Protein AF-A0A821RTC7-F1 (afdb_monomer)

pLDDT: mean 88.2, std 13.99, range [31.39, 98.12]

Radius of gyration: 20.95 Å; Cα contacts (8 Å, |Δi|>4): 395; chains: 1; bounding box: 51×48×54 Å

Structure (mmCIF, N/CA/C/O backbone):
data_AF-A0A821RTC7-F1
#
_entry.id   AF-A0A821RTC7-F1
#
loop_
_atom_site.group_PDB
_atom_site.id
_atom_site.type_symbol
_atom_site.label_atom_id
_atom_site.label_alt_id
_atom_site.label_comp_id
_atom_site.label_asym_id
_atom_site.label_entity_id
_atom_site.label_seq_id
_atom_site.pdbx_PDB_ins_code
_atom_site.Cartn_x
_atom_site.Cartn_y
_atom_site.Cartn_z
_atom_site.occupancy
_atom_site.B_iso_or_equiv
_atom_site.auth_seq_id
_atom_site.auth_comp_id
_atom_site.auth_asym_id
_atom_site.auth_atom_id
_atom_site.pdbx_PDB_model_num
ATOM 1 N N . ASN A 1 1 ? -21.586 -22.823 20.673 1.00 41.56 1 ASN A N 1
ATOM 2 C CA . ASN A 1 1 ? -20.903 -21.672 20.048 1.00 41.56 1 ASN A CA 1
ATOM 3 C C . ASN A 1 1 ? -21.090 -21.728 18.550 1.00 41.56 1 ASN A C 1
ATOM 5 O O . ASN A 1 1 ? -20.306 -22.368 17.866 1.00 41.56 1 ASN A O 1
ATOM 9 N N . ILE A 1 2 ? -22.173 -21.129 18.055 1.00 45.03 2 ILE A N 1
ATOM 10 C CA . ILE A 1 2 ? -22.366 -20.911 16.619 1.00 45.03 2 ILE A CA 1
ATOM 11 C C . ILE A 1 2 ? -21.291 -19.895 16.228 1.00 45.03 2 ILE A C 1
ATOM 13 O O . ILE A 1 2 ? -21.270 -18.794 16.774 1.00 45.03 2 ILE A O 1
ATOM 17 N N . GLY A 1 3 ? -20.323 -20.322 15.418 1.00 54.31 3 GLY A N 1
ATOM 18 C CA . GLY A 1 3 ? -19.183 -19.505 15.019 1.00 54.31 3 GLY A CA 1
ATOM 19 C C . GLY A 1 3 ? -19.663 -18.329 14.183 1.00 54.31 3 GLY A C 1
ATOM 20 O O . GLY A 1 3 ? -19.881 -18.485 12.987 1.00 54.31 3 GLY A O 1
ATOM 21 N N . LEU A 1 4 ? -19.864 -17.178 14.827 1.00 60.66 4 LEU A N 1
ATOM 22 C CA . LEU A 1 4 ? -20.129 -15.915 14.145 1.00 60.66 4 LEU A CA 1
ATOM 23 C C . LEU A 1 4 ? -19.033 -15.698 13.108 1.00 60.66 4 LEU A C 1
ATOM 25 O O . LEU A 1 4 ? -17.845 -15.799 13.434 1.00 60.66 4 LEU A O 1
ATOM 29 N N . ASN A 1 5 ? -19.442 -15.400 11.879 1.00 74.00 5 ASN A N 1
ATOM 30 C CA . ASN A 1 5 ? -18.519 -15.058 10.809 1.00 74.00 5 ASN A CA 1
ATOM 31 C C . ASN A 1 5 ? -17.604 -13.918 11.312 1.00 74.00 5 ASN A C 1
ATOM 33 O O . ASN A 1 5 ? -18.135 -12.965 11.888 1.00 74.00 5 ASN A O 1
ATOM 37 N N . PRO A 1 6 ? -16.267 -13.996 11.142 1.00 72.12 6 PRO A N 1
ATOM 38 C CA . PRO A 1 6 ? -15.329 -12.933 11.515 1.00 72.12 6 PRO A CA 1
ATOM 39 C C . PRO A 1 6 ? -15.860 -11.531 11.189 1.00 72.12 6 PRO A C 1
ATOM 41 O O . PRO A 1 6 ? -15.914 -10.645 12.041 1.00 72.12 6 PRO A O 1
ATOM 44 N N . VAL A 1 7 ? -16.400 -11.371 9.984 1.00 80.88 7 VAL A N 1
ATOM 45 C CA . VAL A 1 7 ? -16.966 -10.113 9.499 1.00 80.88 7 VAL A CA 1
ATOM 46 C C . VAL A 1 7 ? -18.077 -9.571 10.396 1.00 80.88 7 VAL A C 1
ATOM 48 O O . VAL A 1 7 ? -18.145 -8.368 10.623 1.00 80.88 7 VAL A O 1
ATOM 51 N N . GLU A 1 8 ? -18.956 -10.422 10.919 1.00 82.44 8 GLU A N 1
ATOM 52 C CA . GLU A 1 8 ? -20.108 -9.987 11.714 1.00 82.44 8 GLU A CA 1
ATOM 53 C C . GLU A 1 8 ? -19.701 -9.409 13.068 1.00 82.44 8 GLU A C 1
ATOM 55 O O . GLU A 1 8 ? -20.516 -8.759 13.718 1.00 82.44 8 GLU A O 1
ATOM 60 N N . GLN A 1 9 ? -18.465 -9.622 13.506 1.00 86.69 9 GLN A N 1
ATOM 61 C CA . GLN A 1 9 ? -17.969 -9.172 14.803 1.00 86.69 9 GLN A CA 1
ATOM 62 C C . GLN A 1 9 ? -17.455 -7.726 14.757 1.00 86.69 9 GLN A C 1
ATOM 64 O O . GLN A 1 9 ? -17.385 -7.070 15.791 1.00 86.69 9 GLN A O 1
ATOM 69 N N . LEU A 1 10 ? -17.176 -7.2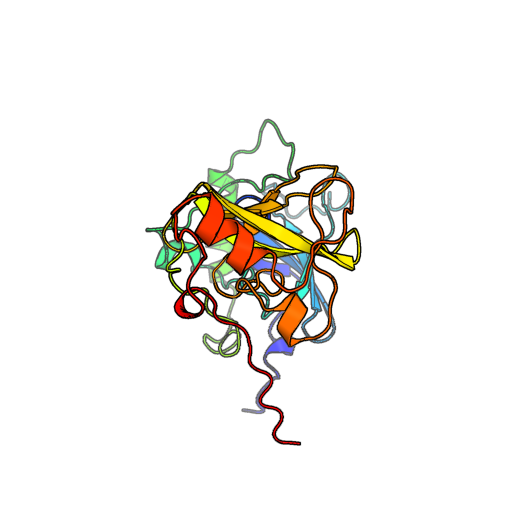00 13.560 1.00 91.38 10 LEU A N 1
ATOM 70 C CA . LEU A 1 10 ? -16.813 -5.803 13.327 1.00 91.38 10 LEU A CA 1
ATOM 71 C C . LEU A 1 10 ? -18.079 -4.935 13.297 1.00 91.38 10 LEU A C 1
ATOM 73 O O . LEU A 1 10 ? -18.795 -4.886 12.291 1.00 91.38 10 LEU A O 1
ATOM 77 N N . LYS A 1 11 ? -18.384 -4.278 14.420 1.00 91.81 11 LYS A N 1
ATOM 78 C CA . LYS A 1 11 ? -19.596 -3.466 14.611 1.00 91.81 11 LYS A CA 1
ATOM 79 C C . LYS A 1 11 ? -19.340 -1.973 14.402 1.00 91.81 11 LYS A C 1
ATOM 81 O O . LYS A 1 11 ? -18.242 -1.479 14.637 1.00 91.81 11 LYS A O 1
ATOM 86 N N . CYS A 1 12 ? -20.394 -1.256 14.009 1.00 92.19 12 CYS A N 1
ATOM 87 C CA . CYS A 1 12 ? -20.392 0.206 13.976 1.00 92.19 12 CYS A CA 1
ATOM 88 C C . CYS A 1 12 ? -19.988 0.781 15.347 1.00 92.19 12 CYS A C 1
ATOM 90 O O . CYS A 1 12 ? -20.344 0.229 16.390 1.00 92.19 12 CYS A O 1
ATOM 92 N N . GLY A 1 13 ? -19.209 1.859 15.331 1.00 91.44 13 GLY A N 1
ATOM 93 C CA . GLY A 1 13 ? -18.687 2.540 16.511 1.00 91.44 13 GLY A CA 1
ATOM 94 C C . GLY A 1 13 ? -17.381 1.962 17.057 1.00 91.44 13 GLY A C 1
ATOM 95 O O . GLY A 1 13 ? -16.691 2.667 17.795 1.00 91.44 13 GLY A O 1
ATOM 96 N N . MET A 1 14 ? -17.004 0.733 16.682 1.00 93.69 14 MET A N 1
ATOM 97 C CA . MET A 1 14 ? -15.731 0.141 17.104 1.00 93.69 14 MET A CA 1
ATOM 98 C C . MET A 1 14 ? -14.546 0.903 16.511 1.00 93.69 14 MET A C 1
ATOM 100 O O . MET A 1 14 ? -14.603 1.383 15.379 1.00 93.69 14 MET A O 1
ATOM 104 N N . LEU A 1 15 ? -13.470 0.988 17.287 1.00 94.94 15 LEU A N 1
ATOM 105 C CA . LEU A 1 15 ? -12.196 1.558 16.877 1.00 94.94 15 LEU A CA 1
ATOM 106 C C . LEU A 1 15 ? -11.273 0.485 16.300 1.00 94.94 15 LEU A C 1
ATOM 108 O O . LEU A 1 15 ? -11.213 -0.632 16.822 1.00 94.94 15 LEU A O 1
ATOM 112 N N . LEU A 1 16 ? -10.529 0.866 15.269 1.00 95.69 16 LEU A N 1
ATOM 113 C CA . LEU A 1 16 ? -9.425 0.121 14.674 1.00 95.69 16 LEU A CA 1
ATOM 114 C C . LEU A 1 16 ? -8.202 1.036 14.545 1.00 95.69 16 LEU A C 1
ATOM 116 O O . LEU A 1 16 ? -8.300 2.260 14.671 1.00 95.69 16 LEU A O 1
ATOM 120 N N . GLU A 1 17 ? -7.058 0.425 14.282 1.00 96.56 17 GLU A N 1
ATOM 121 C CA . GLU A 1 17 ? -5.824 1.092 13.885 1.00 96.56 17 GLU A CA 1
ATOM 122 C C . GLU A 1 17 ? -5.683 0.999 12.363 1.00 96.56 17 GLU A C 1
ATOM 124 O O . GLU A 1 17 ? -5.953 -0.046 11.775 1.00 96.56 17 GLU A O 1
ATOM 129 N N . LEU A 1 18 ? -5.298 2.091 11.706 1.00 97.19 18 LEU A N 1
ATOM 130 C CA . LEU A 1 18 ? -5.114 2.137 10.259 1.00 97.19 18 LEU A CA 1
ATOM 131 C C . LEU A 1 18 ? -3.790 2.812 9.916 1.00 97.19 18 LEU A C 1
ATOM 133 O O . LEU A 1 18 ? -3.538 3.938 10.348 1.00 97.19 18 LEU A O 1
ATOM 137 N N . GLN A 1 19 ? -2.964 2.138 9.123 1.00 96.81 19 GLN A N 1
ATOM 138 C CA . GLN A 1 19 ? -1.746 2.726 8.569 1.00 96.81 19 GLN A CA 1
ATOM 139 C C . GLN A 1 19 ? -2.063 3.799 7.520 1.00 96.81 19 GLN A C 1
ATOM 141 O O . GLN A 1 19 ? -2.976 3.647 6.701 1.00 96.81 19 GLN A O 1
ATOM 146 N N . ASP A 1 20 ? -1.284 4.880 7.527 1.00 94.69 20 ASP A N 1
ATOM 147 C CA . ASP A 1 20 ? -1.364 5.931 6.514 1.00 94.69 20 ASP A CA 1
ATOM 148 C C . ASP A 1 20 ? -0.862 5.423 5.154 1.00 94.69 20 ASP A C 1
ATOM 150 O O . ASP A 1 20 ? 0.115 4.679 5.074 1.00 94.69 20 ASP A O 1
ATOM 154 N N . ILE A 1 21 ? -1.532 5.821 4.070 1.00 89.81 21 ILE A N 1
ATOM 155 C CA . ILE A 1 21 ? -1.187 5.352 2.722 1.00 89.81 21 ILE A CA 1
ATOM 156 C C . ILE A 1 21 ? 0.133 5.941 2.208 1.00 89.81 21 ILE A C 1
ATOM 158 O O . ILE A 1 21 ? 0.870 5.254 1.505 1.00 89.81 21 ILE A O 1
ATOM 162 N N . ASP A 1 22 ? 0.445 7.181 2.587 1.00 91.25 22 ASP A N 1
ATOM 163 C CA . ASP A 1 22 ? 1.644 7.897 2.148 1.00 91.25 22 ASP A CA 1
ATOM 164 C C . ASP A 1 22 ? 2.793 7.750 3.156 1.00 91.25 22 ASP A C 1
ATOM 166 O O . ASP A 1 22 ? 3.941 8.063 2.846 1.00 91.25 22 ASP A O 1
ATOM 170 N N . ARG A 1 23 ? 2.503 7.292 4.381 1.00 95.00 23 ARG A N 1
ATOM 171 C CA . ARG A 1 23 ? 3.485 6.976 5.429 1.00 95.00 23 ARG A CA 1
ATOM 172 C C . ARG A 1 23 ? 3.089 5.699 6.187 1.00 95.00 23 ARG A C 1
ATOM 174 O O . ARG A 1 23 ? 2.653 5.794 7.336 1.00 95.00 23 ARG A O 1
ATOM 181 N N . PRO A 1 24 ? 3.299 4.499 5.618 1.00 96.00 24 PRO A N 1
ATOM 182 C CA . PRO A 1 24 ? 2.843 3.232 6.211 1.00 96.00 24 PRO A CA 1
ATOM 183 C C . PRO A 1 24 ? 3.381 2.908 7.615 1.00 96.00 24 PRO A C 1
ATOM 185 O O . PRO A 1 24 ? 2.799 2.106 8.337 1.00 96.00 24 PRO A O 1
ATOM 188 N N . TRP A 1 25 ? 4.485 3.535 8.032 1.00 96.69 25 TRP A N 1
ATOM 189 C CA . TRP A 1 25 ? 5.025 3.440 9.398 1.00 96.69 25 TRP A CA 1
ATOM 190 C C . TRP A 1 25 ? 4.283 4.319 10.422 1.00 96.69 25 TRP A C 1
ATOM 192 O O . TRP A 1 25 ? 4.554 4.248 11.619 1.00 96.69 25 TRP A O 1
ATOM 202 N N . THR A 1 26 ? 3.349 5.158 9.979 1.00 97.12 26 THR A N 1
ATOM 203 C CA . THR A 1 26 ? 2.455 5.920 10.856 1.00 97.12 26 THR A CA 1
ATOM 204 C C . THR A 1 26 ? 1.077 5.281 10.882 1.00 97.12 26 THR A C 1
ATOM 206 O O . THR A 1 26 ? 0.551 4.871 9.848 1.00 97.12 26 THR A O 1
ATOM 209 N N . VAL A 1 27 ? 0.501 5.187 12.076 1.00 97.81 27 VAL A N 1
ATOM 210 C CA . VAL A 1 27 ? -0.797 4.551 12.319 1.00 97.81 27 VAL A CA 1
ATOM 211 C C . VAL A 1 27 ? -1.715 5.541 13.014 1.00 97.81 27 VAL A C 1
ATOM 213 O O . VAL A 1 27 ? -1.275 6.311 13.867 1.00 97.81 27 VAL A O 1
ATOM 216 N N . TRP A 1 28 ? -3.003 5.515 12.693 1.00 96.56 28 TRP A N 1
ATOM 217 C CA . TRP A 1 28 ? -3.987 6.338 13.380 1.00 96.56 28 TRP A CA 1
ATOM 218 C C . TRP A 1 28 ? -5.276 5.589 13.682 1.00 96.56 28 TRP A C 1
ATOM 220 O O . TRP A 1 28 ? -5.582 4.556 13.088 1.00 96.56 28 TRP A O 1
ATOM 230 N N . PHE A 1 29 ? -6.042 6.126 14.627 1.00 95.75 29 PHE A N 1
ATOM 231 C CA . PHE A 1 29 ? -7.317 5.555 15.026 1.00 95.75 29 PHE A CA 1
ATOM 232 C C . PHE A 1 29 ? -8.404 5.889 14.010 1.00 95.75 29 PHE A C 1
ATOM 234 O O . PHE A 1 29 ? -8.566 7.038 13.584 1.00 95.75 29 PHE A O 1
ATOM 241 N N . VAL A 1 30 ? -9.197 4.878 13.679 1.00 94.81 30 VAL A N 1
ATOM 242 C CA . VAL A 1 30 ? -10.382 5.003 12.834 1.00 94.81 30 VAL A CA 1
ATOM 243 C C . VAL A 1 30 ? -11.584 4.354 13.500 1.00 94.81 30 VAL A C 1
ATOM 245 O O . VAL A 1 30 ? -11.455 3.363 14.216 1.00 94.81 30 VAL A O 1
ATOM 248 N N . ARG A 1 31 ? -12.770 4.903 13.251 1.00 93.88 31 ARG A N 1
ATOM 249 C CA . ARG A 1 31 ? -14.051 4.371 13.709 1.00 93.88 31 ARG A CA 1
ATOM 250 C C . ARG A 1 31 ? -14.765 3.676 12.558 1.00 93.88 31 ARG A C 1
ATOM 252 O O . ARG A 1 31 ? -14.825 4.212 11.454 1.00 93.88 31 ARG A O 1
ATOM 259 N N . ILE A 1 32 ? -15.334 2.503 12.823 1.00 94.00 32 ILE A N 1
ATOM 260 C CA . ILE A 1 32 ? -16.204 1.807 11.872 1.00 94.00 32 ILE A CA 1
ATOM 261 C C . ILE A 1 32 ? -17.538 2.549 11.801 1.00 94.00 32 ILE A C 1
ATOM 263 O O . ILE A 1 32 ? -18.300 2.538 12.765 1.00 94.00 32 ILE A O 1
ATOM 267 N N . ILE A 1 33 ? -17.836 3.155 10.656 1.00 93.06 33 ILE A N 1
ATOM 268 C CA . ILE A 1 33 ? -19.127 3.800 10.381 1.00 93.06 33 ILE A CA 1
ATOM 269 C C . ILE A 1 33 ? -20.135 2.762 9.895 1.00 93.06 33 ILE A C 1
ATOM 271 O O . ILE A 1 33 ? -21.275 2.703 10.354 1.00 93.06 33 ILE A O 1
ATOM 275 N N . ASN A 1 34 ? -19.706 1.883 8.991 1.00 92.75 34 ASN A N 1
ATOM 276 C CA . ASN A 1 34 ? -20.492 0.731 8.579 1.00 92.75 34 ASN A CA 1
ATOM 277 C C . ASN A 1 34 ? -19.596 -0.439 8.153 1.00 92.75 34 ASN A C 1
ATOM 279 O O . ASN A 1 34 ? -18.409 -0.281 7.867 1.00 92.75 34 ASN A O 1
ATOM 283 N N . ASN A 1 35 ? -20.190 -1.629 8.125 1.00 93.88 35 ASN A N 1
ATOM 284 C CA . ASN A 1 35 ? -19.559 -2.852 7.654 1.00 93.88 35 ASN A CA 1
ATOM 285 C C . ASN A 1 35 ? -20.547 -3.599 6.756 1.00 93.88 35 ASN A C 1
ATOM 287 O O . ASN A 1 35 ? -21.638 -3.972 7.193 1.00 93.88 35 ASN A O 1
ATOM 291 N N . ARG A 1 36 ? -20.163 -3.814 5.496 1.00 92.62 36 ARG A N 1
ATOM 292 C CA . ARG A 1 36 ? -20.946 -4.566 4.510 1.00 92.62 36 ARG A CA 1
ATOM 293 C C . ARG A 1 36 ? -20.123 -5.736 3.993 1.00 92.62 36 ARG A C 1
ATOM 295 O O . ARG A 1 36 ? -19.319 -5.583 3.077 1.00 92.62 36 ARG A O 1
ATOM 302 N N . GLY A 1 37 ? -20.316 -6.910 4.593 1.00 90.69 37 GLY A N 1
ATOM 303 C CA . GLY A 1 37 ? -19.623 -8.131 4.167 1.00 90.69 37 GLY A CA 1
ATOM 304 C C . GLY A 1 37 ? -18.095 -8.041 4.281 1.00 90.69 37 GLY A C 1
ATOM 305 O O . GLY A 1 37 ? -17.392 -8.640 3.476 1.00 90.69 37 GLY A O 1
ATOM 306 N N . GLY A 1 38 ? -17.577 -7.255 5.232 1.00 92.44 38 GLY A N 1
ATOM 307 C CA . GLY A 1 38 ? -16.143 -7.077 5.475 1.00 92.44 38 GLY A CA 1
ATOM 308 C C . GLY A 1 38 ? -15.551 -5.871 4.753 1.00 92.44 38 GLY A C 1
ATOM 309 O O . GLY A 1 38 ? -14.404 -5.515 5.005 1.00 92.44 38 GLY A O 1
ATOM 310 N N . ARG A 1 39 ? -16.326 -5.210 3.885 1.00 94.69 39 ARG A N 1
ATOM 311 C CA . ARG A 1 39 ? -15.990 -3.884 3.363 1.00 94.69 39 ARG A CA 1
ATOM 312 C C . ARG A 1 39 ? -16.380 -2.857 4.413 1.00 94.69 39 ARG A C 1
ATOM 314 O O . ARG A 1 39 ? -17.567 -2.667 4.689 1.00 94.69 39 ARG A O 1
ATOM 321 N N . LEU A 1 40 ? -15.370 -2.262 5.023 1.00 95.44 40 LEU A N 1
ATOM 322 C CA . LEU A 1 40 ? -15.497 -1.283 6.082 1.00 95.44 40 LEU A CA 1
ATOM 323 C C . LEU A 1 40 ? -15.544 0.114 5.474 1.00 95.44 40 LEU A C 1
ATOM 325 O O . LEU A 1 40 ? -14.722 0.456 4.624 1.00 95.44 40 LEU A O 1
ATOM 329 N N . HIS A 1 41 ? -16.490 0.914 5.949 1.00 94.94 41 HIS A N 1
ATOM 330 C CA . HIS A 1 41 ? -16.439 2.365 5.840 1.00 94.94 41 HIS A CA 1
ATOM 331 C C . HIS A 1 41 ? -15.886 2.897 7.155 1.00 94.94 41 HIS A C 1
ATOM 333 O O . HIS A 1 41 ? -16.471 2.666 8.218 1.00 94.94 41 HIS A O 1
ATOM 339 N N . LEU A 1 42 ? -14.731 3.548 7.080 1.00 94.44 42 LEU A N 1
ATOM 340 C CA . LEU A 1 42 ? -13.975 4.027 8.224 1.00 94.44 42 LEU A CA 1
ATOM 341 C C . LEU A 1 42 ? -13.867 5.551 8.188 1.00 94.44 42 LEU A C 1
ATOM 343 O O . LEU A 1 42 ? -13.788 6.161 7.121 1.00 94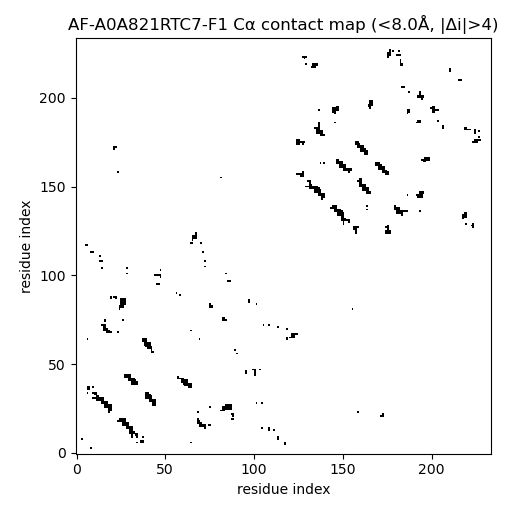.44 42 LEU A O 1
ATOM 347 N N . GLN A 1 43 ? -13.811 6.144 9.374 1.00 92.25 43 GLN A N 1
ATOM 348 C CA . GLN A 1 43 ? -13.589 7.572 9.569 1.00 92.25 43 GLN A CA 1
ATOM 349 C C . GLN A 1 43 ? -12.458 7.785 10.570 1.00 92.25 43 GLN A C 1
ATOM 351 O O . GLN A 1 43 ? -12.430 7.140 11.617 1.00 92.25 43 GLN A O 1
ATOM 356 N N . TYR A 1 44 ? -11.527 8.689 10.265 1.00 92.44 44 TYR A N 1
ATOM 357 C CA . TYR A 1 44 ? -10.460 9.046 11.198 1.00 92.44 44 TYR A CA 1
ATOM 358 C C . TYR A 1 44 ? -11.008 9.715 12.458 1.00 92.44 44 TYR A C 1
ATOM 360 O O . TYR A 1 44 ? -11.868 10.592 12.393 1.00 92.44 44 TYR A O 1
ATOM 368 N N . VAL A 1 45 ? -10.453 9.343 13.611 1.00 91.19 45 VAL A N 1
ATOM 369 C CA . VAL A 1 45 ? -10.765 9.998 14.884 1.00 91.19 45 VAL A CA 1
ATOM 370 C C . VAL A 1 45 ? -9.872 11.229 15.039 1.00 91.19 45 VAL A C 1
ATOM 372 O O . VAL A 1 45 ? -8.672 11.098 15.259 1.00 91.19 45 VAL A O 1
ATOM 375 N N . ILE A 1 46 ? -10.436 12.429 14.897 1.00 88.25 46 ILE A N 1
ATOM 376 C CA . ILE A 1 46 ? -9.679 13.702 14.887 1.00 88.25 46 ILE A CA 1
ATOM 377 C C . ILE A 1 46 ? -10.002 14.641 16.053 1.00 88.25 46 ILE A C 1
ATOM 379 O O . ILE A 1 46 ? -9.370 15.687 16.198 1.00 88.25 46 ILE A O 1
ATOM 383 N N . ASN A 1 47 ? -10.972 14.281 16.887 1.00 85.06 47 ASN A N 1
ATOM 384 C CA . ASN A 1 47 ? -11.386 15.034 18.062 1.00 85.06 47 ASN A CA 1
ATOM 385 C C . ASN A 1 47 ? -11.778 14.061 19.188 1.00 85.06 47 ASN A C 1
ATOM 387 O O . ASN A 1 47 ? -11.738 12.840 19.024 1.00 85.06 47 ASN A O 1
ATOM 391 N N . THR A 1 48 ? -12.105 14.613 20.354 1.00 81.31 48 THR A N 1
ATOM 392 C CA . THR A 1 48 ? -12.544 13.839 21.526 1.00 81.31 48 THR A CA 1
ATOM 393 C C . THR A 1 48 ? -14.049 13.861 21.749 1.00 81.31 48 THR A C 1
ATOM 395 O O . THR A 1 48 ? -14.526 13.257 22.705 1.00 81.31 48 THR A O 1
ATOM 398 N N . THR A 1 49 ? -14.789 14.612 20.941 1.00 72.81 49 THR A N 1
ATOM 399 C CA . THR A 1 49 ? -16.238 14.740 21.058 1.00 72.81 49 THR A CA 1
ATOM 400 C C . THR A 1 49 ? -16.898 13.598 20.300 1.00 72.81 49 THR A C 1
ATOM 402 O O . THR A 1 49 ? -16.597 13.380 19.133 1.00 72.81 49 THR A O 1
ATOM 405 N N . ASP A 1 50 ? -17.836 12.902 20.941 1.00 59.84 50 ASP A N 1
ATOM 406 C CA . ASP A 1 50 ? -18.696 11.914 20.269 1.00 59.84 50 ASP A CA 1
ATOM 407 C C . ASP A 1 50 ? -19.703 12.573 19.301 1.00 59.84 50 ASP A C 1
ATOM 409 O O . ASP A 1 50 ? -20.493 11.882 18.662 1.00 59.84 50 ASP A O 1
ATOM 413 N N . GLU A 1 51 ? -19.702 13.908 19.207 1.00 54.84 51 GLU A N 1
ATOM 414 C CA . GLU A 1 51 ? -20.575 14.656 18.312 1.00 54.84 51 GLU A CA 1
ATOM 415 C C . GLU A 1 51 ? -20.199 14.398 16.852 1.00 54.84 51 GLU A C 1
ATOM 417 O O . GLU A 1 51 ? -19.058 14.593 16.421 1.00 54.84 51 GLU A O 1
ATOM 422 N N . GLU A 1 52 ? -21.210 13.955 16.105 1.00 51.34 52 GLU A N 1
ATOM 423 C CA . GLU A 1 52 ? -21.226 13.761 14.662 1.00 51.34 52 GLU A CA 1
ATOM 424 C C . GLU A 1 52 ? -21.073 15.096 13.907 1.00 51.34 52 GLU A C 1
ATOM 426 O O . GLU A 1 52 ? -21.838 15.394 12.990 1.00 51.34 52 GLU A O 1
ATOM 431 N N . ASP A 1 53 ? -20.012 15.866 14.158 1.00 49.25 53 ASP A N 1
ATOM 432 C CA . ASP A 1 53 ? -19.476 16.834 13.183 1.00 49.25 53 ASP A CA 1
ATOM 433 C C . ASP A 1 53 ? -18.816 16.079 12.000 1.00 49.25 53 ASP A C 1
ATOM 435 O O . ASP A 1 53 ? -17.771 16.437 11.451 1.00 49.25 53 ASP A O 1
ATOM 439 N N . ALA A 1 54 ? -19.463 14.981 11.603 1.00 48.91 54 ALA A N 1
ATOM 440 C CA . ALA A 1 54 ? -19.003 13.847 10.823 1.00 48.91 54 ALA A CA 1
ATOM 441 C C . ALA A 1 54 ? -18.829 14.157 9.332 1.00 48.91 54 ALA A C 1
ATOM 443 O O . ALA A 1 54 ? -18.530 13.252 8.558 1.00 48.91 54 ALA A O 1
ATOM 444 N N . ASN A 1 55 ? -18.998 15.413 8.918 1.00 48.44 55 ASN A N 1
ATOM 445 C CA . ASN A 1 55 ? -19.058 15.788 7.507 1.00 48.44 55 ASN A CA 1
ATOM 446 C C . ASN A 1 55 ? -18.032 16.825 7.059 1.00 48.44 55 ASN A C 1
ATOM 448 O O . ASN A 1 55 ? -17.892 17.022 5.855 1.00 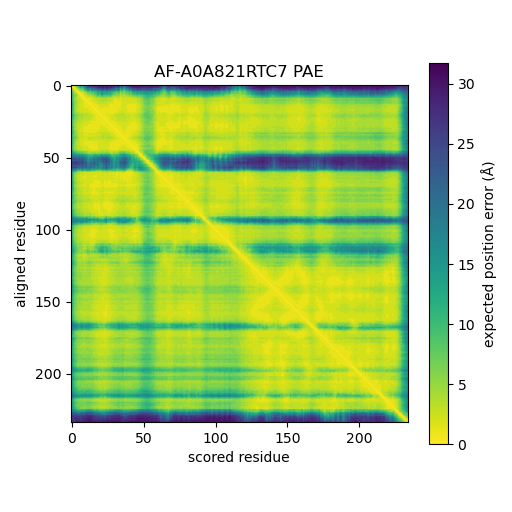48.44 55 ASN A O 1
ATOM 452 N N . LEU A 1 56 ? -17.318 17.511 7.956 1.00 51.81 56 LEU A N 1
ATOM 453 C CA . LEU A 1 56 ? -16.557 18.673 7.489 1.00 51.81 56 LEU A CA 1
ATOM 454 C C . LEU A 1 56 ? -15.161 18.337 6.933 1.00 51.81 56 LEU A C 1
ATOM 456 O O . LEU A 1 56 ? -14.651 19.111 6.128 1.00 51.81 56 LEU A O 1
ATOM 460 N N . PHE A 1 57 ? -14.554 17.195 7.298 1.00 53.12 57 PHE A N 1
ATOM 461 C CA . PHE A 1 57 ? -13.135 16.929 6.972 1.00 53.12 57 PHE A CA 1
ATOM 462 C C . PHE A 1 57 ? -12.757 15.464 6.678 1.00 53.12 57 PHE A C 1
ATOM 464 O O . PHE A 1 57 ? -11.573 15.149 6.562 1.00 53.12 57 PHE A O 1
ATOM 471 N N . SER A 1 58 ? -13.723 14.548 6.588 1.00 55.81 58 SER A N 1
ATOM 472 C CA . SER A 1 58 ? -13.451 13.110 6.484 1.00 55.81 58 SER A CA 1
ATOM 473 C C . SER A 1 58 ? -13.365 12.658 5.029 1.00 55.81 58 SER A C 1
ATOM 475 O O . SER A 1 58 ? -14.385 12.527 4.361 1.00 55.81 58 SER A O 1
ATOM 477 N N . SER A 1 59 ? -12.161 12.358 4.540 1.00 65.19 59 SER A N 1
ATOM 478 C CA . SER A 1 59 ? -12.018 11.483 3.374 1.00 65.19 59 SER A CA 1
ATOM 479 C C . SER A 1 59 ? -12.632 10.128 3.725 1.00 65.19 59 SER A C 1
ATOM 481 O O . SER A 1 59 ? -12.123 9.448 4.612 1.00 65.19 59 SER A O 1
ATOM 483 N N . ASP A 1 60 ? -13.730 9.747 3.077 1.00 79.69 60 ASP A N 1
ATOM 484 C CA . ASP A 1 60 ? -14.368 8.453 3.316 1.00 79.69 60 ASP A CA 1
ATOM 485 C C . ASP A 1 60 ? -13.413 7.302 2.976 1.00 79.69 60 ASP A C 1
ATOM 487 O O . ASP A 1 60 ? -13.080 7.066 1.811 1.00 79.69 60 ASP A O 1
ATOM 491 N N . ILE A 1 61 ? -12.994 6.546 3.990 1.00 92.69 61 ILE A N 1
ATOM 492 C CA . ILE A 1 61 ? -12.097 5.406 3.806 1.00 92.69 61 ILE A CA 1
ATOM 493 C C . ILE A 1 61 ? -12.952 4.167 3.575 1.00 92.69 61 ILE A C 1
ATOM 495 O O . ILE A 1 61 ? -13.708 3.749 4.451 1.00 92.69 61 ILE A O 1
ATOM 499 N N . HIS A 1 62 ? -12.804 3.553 2.407 1.00 94.69 62 HIS A N 1
ATOM 500 C CA . HIS A 1 62 ? -13.452 2.292 2.071 1.00 94.69 62 HIS A CA 1
ATOM 501 C C . HIS A 1 62 ? -12.390 1.218 1.872 1.00 94.69 62 HIS A C 1
ATOM 503 O O . HIS A 1 62 ? -11.578 1.309 0.952 1.00 94.69 62 HIS A O 1
ATOM 509 N N . ILE A 1 63 ? -12.379 0.209 2.741 1.00 95.38 63 ILE A N 1
ATOM 510 C CA . ILE A 1 63 ? -11.298 -0.778 2.798 1.00 95.38 63 ILE A CA 1
ATOM 511 C C . ILE A 1 63 ? -11.828 -2.144 3.225 1.00 95.38 63 ILE A C 1
ATOM 513 O O . ILE A 1 63 ? -12.809 -2.241 3.962 1.00 95.38 63 ILE A O 1
ATOM 517 N N . PHE A 1 64 ? -11.218 -3.222 2.742 1.00 95.44 64 PHE A N 1
ATOM 518 C CA . PHE A 1 64 ? -11.561 -4.559 3.214 1.00 95.44 64 PHE A CA 1
ATOM 519 C C . PHE A 1 64 ? -10.875 -4.828 4.556 1.00 95.44 64 PHE A C 1
ATOM 521 O O . PHE A 1 64 ? -9.740 -4.416 4.757 1.00 95.44 64 PHE A O 1
ATOM 528 N N . TYR A 1 65 ? -11.540 -5.525 5.477 1.00 93.75 65 TYR A N 1
ATOM 529 C CA . TYR A 1 65 ? -10.999 -5.743 6.823 1.00 93.75 65 TYR A CA 1
ATOM 530 C C . TYR A 1 65 ? -9.686 -6.548 6.857 1.00 93.75 65 TYR A C 1
ATO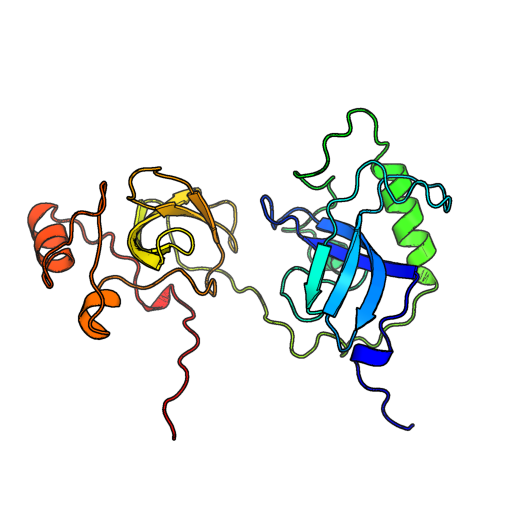M 532 O O . TYR A 1 65 ? -8.978 -6.469 7.848 1.00 93.75 65 TYR A O 1
ATOM 540 N N . LEU A 1 66 ? -9.354 -7.304 5.803 1.00 93.62 66 LEU A N 1
ATOM 541 C CA . LEU A 1 66 ? -8.071 -8.016 5.673 1.00 93.62 66 LEU A CA 1
ATOM 542 C C . LEU A 1 66 ? -7.018 -7.247 4.858 1.00 93.62 66 LEU A C 1
ATOM 544 O O . LEU A 1 66 ? -5.989 -7.816 4.509 1.00 93.62 66 LEU A O 1
ATOM 548 N N . ASP A 1 67 ? -7.259 -5.982 4.512 1.00 94.50 67 ASP A N 1
ATOM 549 C CA . ASP A 1 67 ? -6.212 -5.129 3.941 1.00 94.50 67 ASP A CA 1
ATOM 550 C C . ASP A 1 67 ? -5.085 -4.970 4.970 1.00 94.50 67 ASP A C 1
ATOM 552 O O . ASP A 1 67 ? -5.359 -4.726 6.145 1.00 94.50 67 ASP A O 1
ATOM 556 N N . TRP A 1 68 ? -3.829 -5.117 4.545 1.00 93.81 68 TRP A N 1
ATOM 557 C CA . TRP A 1 68 ? -2.633 -5.111 5.402 1.00 93.81 68 TRP A CA 1
ATOM 558 C C . TRP A 1 68 ? -2.480 -3.853 6.271 1.00 93.81 68 TRP A C 1
ATOM 560 O O . TRP A 1 68 ? -1.732 -3.864 7.247 1.00 93.81 68 TRP A O 1
ATOM 570 N N . ARG A 1 69 ? -3.197 -2.771 5.949 1.00 95.50 69 ARG A N 1
ATOM 571 C CA . ARG A 1 69 ? -3.184 -1.519 6.715 1.00 95.50 69 ARG A CA 1
ATOM 572 C C . ARG A 1 69 ? -4.116 -1.514 7.918 1.00 95.50 69 ARG A C 1
ATOM 574 O O . ARG A 1 69 ? -3.980 -0.621 8.752 1.00 95.50 69 ARG A O 1
ATOM 581 N N . VAL A 1 70 ? -5.089 -2.426 7.983 1.00 95.75 70 VAL A N 1
ATOM 582 C CA . VAL A 1 70 ? -6.143 -2.443 9.010 1.00 95.75 70 VAL A CA 1
ATOM 583 C C . VAL A 1 70 ? -5.729 -3.332 10.172 1.00 95.75 70 VAL A C 1
ATOM 585 O O . VAL A 1 70 ? -5.536 -4.527 10.003 1.00 95.75 70 VAL A O 1
ATOM 588 N N . HIS A 1 71 ? -5.683 -2.778 11.375 1.00 94.44 71 HIS A N 1
ATOM 589 C CA . HIS A 1 71 ? -5.196 -3.480 12.554 1.00 94.44 71 HIS A CA 1
ATOM 590 C C . HIS A 1 71 ? -6.170 -3.391 13.723 1.00 94.44 71 HIS A C 1
ATOM 592 O O . HIS A 1 71 ? -6.975 -2.462 13.851 1.00 94.44 71 HIS A O 1
ATOM 598 N N . PHE A 1 72 ? -6.087 -4.374 14.616 1.00 92.50 72 PHE A N 1
ATOM 599 C CA . PHE A 1 72 ? -6.751 -4.298 15.913 1.00 92.50 72 PHE A CA 1
ATOM 600 C C . PHE A 1 72 ? -6.027 -3.299 16.825 1.00 92.50 72 PHE A C 1
ATOM 602 O O . PHE A 1 72 ? -4.829 -3.059 16.685 1.00 92.50 72 PHE A O 1
ATOM 609 N N . ILE A 1 73 ? -6.751 -2.751 17.803 1.00 93.44 73 ILE A N 1
ATOM 610 C CA . ILE A 1 73 ? -6.153 -1.817 18.760 1.00 93.44 73 ILE A CA 1
ATOM 611 C C . ILE A 1 73 ? -5.087 -2.515 19.616 1.00 93.44 73 ILE A C 1
ATOM 613 O O . ILE A 1 73 ? -5.355 -3.547 20.231 1.00 93.44 73 ILE A O 1
ATOM 617 N N . GLY A 1 74 ? -3.900 -1.921 19.697 1.00 91.88 74 GLY A N 1
ATOM 618 C CA . GLY A 1 74 ? -2.716 -2.451 20.372 1.00 91.88 74 GLY A CA 1
ATOM 619 C C . GLY A 1 74 ? -1.674 -3.034 19.416 1.00 91.88 74 GLY A C 1
ATOM 620 O O . GLY A 1 74 ? -0.559 -3.326 19.851 1.00 91.88 74 GLY A O 1
ATOM 621 N N . TRP A 1 75 ? -1.987 -3.169 18.124 1.00 94.12 75 TRP A N 1
ATOM 622 C CA . TRP A 1 75 ? -1.035 -3.650 17.124 1.00 94.12 75 TRP A CA 1
ATOM 623 C C . TRP A 1 75 ? 0.191 -2.736 17.015 1.00 94.12 75 TRP A C 1
ATOM 625 O O . TRP A 1 75 ? 1.322 -3.220 17.043 1.00 94.12 75 TRP A O 1
ATOM 635 N N . THR A 1 76 ? -0.013 -1.418 16.990 1.00 95.75 76 THR A N 1
ATOM 636 C CA . THR A 1 76 ? 1.071 -0.425 16.921 1.00 95.75 76 THR A CA 1
ATOM 637 C C . THR A 1 76 ? 1.994 -0.535 18.129 1.00 95.75 76 THR A C 1
ATOM 639 O O . THR A 1 76 ? 3.212 -0.518 17.988 1.00 95.75 76 THR A O 1
ATOM 642 N N . SER A 1 77 ? 1.437 -0.721 19.329 1.00 93.94 77 SER A N 1
ATOM 643 C CA . SER A 1 77 ? 2.228 -0.896 20.553 1.00 93.94 77 SER A CA 1
ATOM 644 C C . SER A 1 77 ? 3.092 -2.161 20.513 1.00 93.94 77 SER A C 1
ATOM 646 O O . SER A 1 77 ? 4.254 -2.118 20.922 1.00 93.94 77 SER A O 1
ATOM 648 N N . ASN A 1 78 ? 2.558 -3.259 19.967 1.00 94.19 78 ASN A N 1
ATOM 649 C CA . ASN A 1 78 ? 3.290 -4.517 19.798 1.00 94.19 78 ASN A CA 1
ATOM 650 C C . ASN A 1 78 ? 4.398 -4.434 18.733 1.00 94.19 78 ASN A C 1
ATOM 652 O O . ASN A 1 78 ? 5.342 -5.214 18.791 1.00 94.19 78 ASN A O 1
ATOM 656 N N . ASN A 1 79 ? 4.309 -3.482 17.798 1.00 94.75 79 ASN A N 1
ATOM 657 C CA . ASN A 1 79 ? 5.260 -3.291 16.698 1.00 94.75 79 ASN A CA 1
ATOM 658 C C . ASN A 1 79 ? 5.956 -1.913 16.756 1.00 94.75 79 ASN A C 1
ATOM 660 O O . ASN A 1 79 ? 6.302 -1.313 15.736 1.00 94.75 79 ASN A O 1
ATOM 664 N N . SER A 1 80 ? 6.175 -1.407 17.969 1.00 95.88 80 SER A N 1
ATOM 665 C CA . SER A 1 80 ? 6.658 -0.043 18.237 1.00 95.88 80 SER A CA 1
ATOM 666 C C . SER A 1 80 ? 8.092 0.260 17.777 1.00 95.88 80 SER A C 1
ATOM 668 O O . SER A 1 80 ? 8.508 1.416 17.802 1.00 95.88 80 SER A O 1
ATOM 670 N N . SER A 1 81 ? 8.853 -0.745 17.330 1.00 95.31 81 SER A N 1
ATOM 671 C CA . SER A 1 81 ? 10.167 -0.545 16.700 1.00 95.31 81 SER A CA 1
ATOM 672 C C . SER A 1 81 ? 10.077 0.116 15.323 1.00 95.31 81 SER A C 1
ATOM 674 O O . SER A 1 81 ? 11.050 0.714 14.871 1.00 95.31 81 SER A O 1
ATOM 676 N N . VAL A 1 82 ? 8.929 -0.007 14.655 1.00 95.75 82 VAL A N 1
ATOM 677 C CA . VAL A 1 82 ? 8.717 0.439 13.269 1.00 95.75 82 VAL A CA 1
ATOM 678 C C . VAL A 1 82 ? 7.544 1.405 13.185 1.00 95.75 82 VAL A C 1
ATOM 680 O O . VAL A 1 82 ? 7.607 2.373 12.429 1.00 95.75 82 VAL A O 1
ATOM 683 N N . TYR A 1 83 ? 6.487 1.153 13.960 1.00 97.62 83 TYR A N 1
ATOM 684 C CA . TYR A 1 83 ? 5.218 1.857 13.838 1.00 97.62 83 TYR A CA 1
ATOM 685 C C . TYR A 1 83 ? 4.952 2.767 15.034 1.00 97.62 83 TYR A C 1
ATOM 687 O O . TYR A 1 83 ? 5.232 2.416 16.181 1.00 97.62 83 TYR A O 1
ATOM 695 N N . PHE A 1 84 ? 4.368 3.935 14.777 1.00 97.50 84 PHE A N 1
ATOM 696 C CA . PHE A 1 84 ? 3.971 4.875 15.823 1.00 97.50 84 PHE A CA 1
ATOM 697 C C . PHE A 1 84 ? 2.712 5.653 15.448 1.00 97.50 84 PHE A C 1
ATOM 699 O O . PHE A 1 84 ? 2.360 5.777 14.273 1.00 97.50 84 PHE A O 1
ATOM 706 N N . TYR A 1 85 ? 2.037 6.201 16.461 1.00 97.44 85 TYR A N 1
ATOM 707 C CA . TYR A 1 85 ? 0.842 7.006 16.240 1.00 97.44 85 TYR A CA 1
ATOM 708 C C . TYR A 1 85 ? 1.185 8.396 15.708 1.00 97.44 85 TYR A C 1
ATOM 710 O O . TYR A 1 85 ? 1.917 9.154 16.356 1.00 97.44 85 TYR A O 1
ATOM 718 N N . ASP A 1 86 ? 0.607 8.758 14.566 1.00 95.31 86 ASP A N 1
ATOM 719 C CA . ASP A 1 86 ? 0.691 10.115 14.036 1.00 95.31 86 ASP A CA 1
ATOM 720 C C . ASP A 1 86 ? -0.526 10.476 13.188 1.00 95.31 86 ASP A C 1
ATOM 722 O O . ASP A 1 86 ? -1.225 9.603 12.675 1.00 95.31 86 ASP A O 1
ATOM 726 N N . ILE A 1 87 ? -0.784 11.778 13.060 1.00 91.75 87 ILE A N 1
ATOM 727 C CA . ILE A 1 87 ? -1.919 12.267 12.277 1.00 91.75 87 ILE A CA 1
ATOM 728 C C . ILE A 1 87 ? -1.715 11.887 10.797 1.00 91.75 87 ILE A C 1
ATOM 730 O O . ILE A 1 87 ? -0.658 12.205 10.246 1.00 91.75 87 ILE A O 1
ATOM 734 N N . PRO A 1 88 ? -2.712 11.258 10.144 1.00 92.06 88 PRO A N 1
ATOM 735 C CA . PRO A 1 88 ? -2.641 10.886 8.737 1.00 92.06 88 PRO A CA 1
ATOM 736 C C . PRO A 1 88 ? -2.308 12.074 7.836 1.00 92.06 88 PRO A C 1
ATOM 738 O O . PRO A 1 88 ? -2.800 13.189 8.027 1.00 92.06 88 PRO A O 1
ATOM 741 N N . THR A 1 89 ? -1.515 11.826 6.802 1.00 90.50 89 THR A N 1
ATOM 742 C CA . THR A 1 89 ? -0.985 12.840 5.876 1.00 90.50 89 THR A CA 1
ATOM 743 C C . THR A 1 89 ? -2.078 13.575 5.100 1.00 90.50 89 THR A C 1
ATOM 745 O O . THR A 1 89 ? -1.918 14.749 4.725 1.00 90.50 89 THR A O 1
ATOM 748 N N . CYS A 1 90 ? -3.214 12.907 4.891 1.00 87.75 90 CYS A N 1
ATOM 749 C CA . CYS A 1 90 ? -4.395 13.463 4.246 1.00 87.75 90 CYS A CA 1
ATOM 750 C C . CYS A 1 90 ? -5.149 14.475 5.127 1.00 87.75 90 CYS A C 1
ATOM 752 O O . CYS A 1 90 ? -5.937 15.262 4.604 1.00 87.75 90 CYS A O 1
ATOM 754 N N . ILE A 1 91 ? -4.903 14.503 6.441 1.00 85.75 91 ILE A N 1
ATOM 755 C CA . ILE A 1 91 ? -5.574 15.407 7.380 1.00 85.75 91 ILE A CA 1
ATOM 756 C C . ILE A 1 91 ? -4.774 16.708 7.499 1.00 85.75 91 ILE A C 1
ATOM 758 O O . ILE A 1 91 ? -3.630 16.727 7.944 1.00 85.75 91 ILE A O 1
ATOM 762 N N . LYS A 1 92 ? -5.384 17.833 7.110 1.00 81.50 92 LYS A N 1
ATOM 763 C CA . LYS A 1 92 ? -4.746 19.165 7.084 1.00 81.50 92 LYS A CA 1
ATOM 764 C C . LYS A 1 92 ? -5.143 20.041 8.277 1.00 81.50 92 LYS A C 1
ATOM 766 O O . LYS A 1 92 ? -5.517 21.197 8.105 1.00 81.50 92 LYS A O 1
ATOM 771 N N . LEU A 1 93 ? -5.085 19.492 9.488 1.00 73.50 93 LEU A N 1
ATOM 772 C CA . LEU A 1 93 ? -5.489 20.202 10.706 1.00 73.50 93 LEU A CA 1
ATOM 773 C C . LEU A 1 93 ? -4.268 20.757 11.451 1.00 73.50 93 LEU A C 1
ATOM 775 O O . LEU A 1 93 ? -3.298 20.051 11.703 1.00 73.50 93 LEU A O 1
ATOM 779 N N . THR A 1 94 ? -4.316 22.042 11.804 1.00 67.00 94 THR A N 1
ATOM 780 C CA . THR A 1 94 ? -3.187 22.789 12.388 1.00 67.00 94 THR A CA 1
ATOM 781 C C . THR A 1 94 ? -3.143 22.756 13.917 1.00 67.00 94 THR A C 1
ATOM 783 O O . THR A 1 94 ? -2.167 23.210 14.510 1.00 67.00 94 THR A O 1
ATOM 786 N N . SER A 1 95 ? -4.188 22.263 14.588 1.00 71.50 95 SER A N 1
ATOM 787 C CA . SER A 1 95 ? -4.325 22.367 16.051 1.00 71.50 95 SER A CA 1
ATOM 788 C C . SER A 1 95 ? -5.019 21.150 16.666 1.00 71.50 95 SER A C 1
ATOM 790 O O . SER A 1 95 ? -6.003 21.281 17.387 1.00 71.50 95 SER A O 1
ATOM 792 N N . ILE A 1 96 ? -4.508 19.949 16.379 1.00 78.25 96 ILE A N 1
ATOM 793 C CA . ILE A 1 96 ? -4.947 18.721 17.052 1.00 78.25 96 ILE A CA 1
ATOM 794 C C . ILE A 1 96 ? -4.015 18.410 18.225 1.00 78.25 96 ILE A C 1
ATOM 796 O O . ILE A 1 96 ? -2.808 18.243 18.042 1.00 78.25 96 ILE A O 1
ATOM 800 N N . ASN A 1 97 ? -4.580 18.234 19.422 1.00 86.88 97 ASN A N 1
ATOM 801 C CA . ASN A 1 97 ? -3.854 17.607 20.524 1.00 86.88 97 ASN A CA 1
ATOM 802 C C . ASN A 1 97 ? -3.852 16.082 20.341 1.00 86.88 97 ASN A C 1
ATOM 804 O O . ASN A 1 97 ? -4.736 15.376 20.831 1.00 86.88 97 ASN A O 1
ATOM 808 N N . LYS A 1 98 ? -2.850 15.582 19.608 1.00 91.6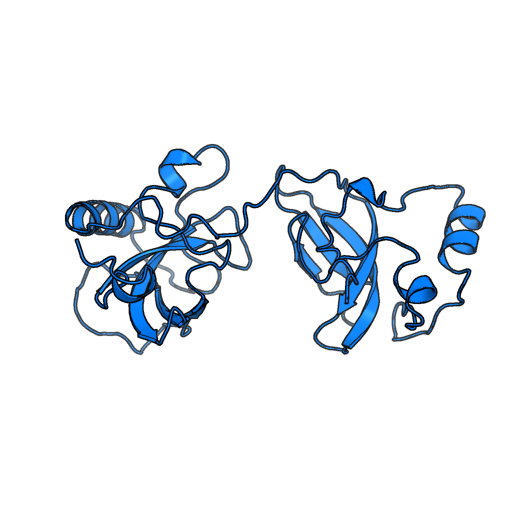2 98 LYS A N 1
ATOM 809 C CA . LYS A 1 98 ? -2.765 14.161 19.249 1.00 91.62 98 LYS A CA 1
ATOM 810 C C . LYS A 1 98 ? -2.723 13.240 20.465 1.00 91.62 98 LYS A C 1
ATOM 812 O O . LYS A 1 98 ? -3.360 12.194 20.440 1.00 91.62 98 LYS A O 1
ATOM 817 N N . GLN A 1 99 ? -2.033 13.640 21.537 1.00 94.31 99 GLN A N 1
ATOM 818 C CA . GLN A 1 99 ? -1.870 12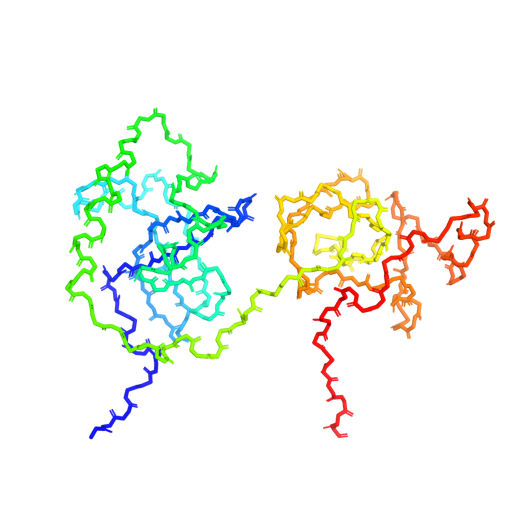.792 22.717 1.00 94.31 99 GLN A CA 1
ATOM 819 C C . GLN A 1 99 ? -3.209 12.545 23.411 1.00 94.31 99 GLN A C 1
ATOM 821 O O . GLN A 1 99 ? -3.534 11.408 23.730 1.00 94.31 99 GLN A O 1
ATOM 826 N N . THR A 1 100 ? -4.030 13.587 23.559 1.00 93.44 100 THR A N 1
ATOM 827 C CA . THR A 1 100 ? -5.359 13.456 24.168 1.00 93.44 100 THR A CA 1
ATOM 828 C C . THR A 1 100 ? -6.267 12.509 23.378 1.00 93.44 100 THR A C 1
ATOM 830 O O . THR A 1 100 ? -7.008 11.733 23.979 1.00 93.44 100 THR A O 1
ATOM 833 N N . ILE A 1 101 ? -6.194 12.527 22.043 1.00 93.50 101 ILE A N 1
ATOM 834 C CA . ILE A 1 101 ? -6.966 11.604 21.196 1.00 93.50 101 ILE A CA 1
ATOM 835 C C . ILE A 1 101 ? -6.444 10.174 21.332 1.00 93.50 101 ILE A C 1
ATOM 837 O O . ILE A 1 101 ? -7.247 9.259 21.499 1.00 93.50 101 ILE A O 1
ATOM 841 N N . ILE A 1 102 ? -5.120 9.981 21.301 1.00 95.44 102 ILE A N 1
ATOM 842 C CA . ILE A 1 102 ? -4.495 8.666 21.499 1.00 95.44 102 ILE A CA 1
ATOM 843 C C . ILE A 1 102 ? -4.963 8.065 22.831 1.00 95.44 102 ILE A C 1
ATOM 845 O O . ILE A 1 102 ? -5.470 6.943 22.855 1.00 95.44 102 ILE A O 1
ATOM 849 N N . ASP A 1 103 ? -4.866 8.824 23.924 1.00 95.19 103 ASP A N 1
ATOM 850 C CA . ASP A 1 103 ? -5.256 8.366 25.259 1.00 95.19 103 ASP A CA 1
ATOM 851 C C . ASP A 1 103 ? -6.748 7.999 25.315 1.00 95.19 103 ASP A C 1
ATOM 853 O O . ASP A 1 103 ? -7.114 6.942 25.836 1.00 95.19 103 ASP A O 1
ATOM 857 N N . MET A 1 104 ? -7.614 8.833 24.729 1.00 94.50 104 MET A N 1
ATOM 858 C CA . MET A 1 104 ? -9.055 8.583 24.651 1.00 94.50 104 MET A CA 1
ATOM 859 C C . MET A 1 104 ? -9.366 7.288 23.886 1.00 94.50 104 MET A C 1
ATOM 861 O O . MET A 1 104 ? -10.072 6.424 24.415 1.00 94.50 104 MET A O 1
ATOM 865 N N . CYS A 1 105 ? -8.792 7.101 22.695 1.00 94.88 105 CYS A N 1
ATOM 866 C CA . CYS A 1 105 ? -9.015 5.915 21.866 1.00 94.88 105 CYS A CA 1
ATOM 867 C C . CYS A 1 105 ? -8.530 4.629 22.550 1.00 94.88 105 CYS A C 1
ATOM 869 O O . CYS A 1 105 ? -9.230 3.610 22.559 1.00 94.88 105 CYS A O 1
ATOM 871 N N . LEU A 1 106 ? -7.354 4.669 23.183 1.00 94.94 106 LEU A N 1
ATOM 872 C CA . LEU A 1 106 ? -6.810 3.537 23.937 1.00 94.94 106 LEU A CA 1
ATOM 873 C C . LEU A 1 106 ? -7.647 3.210 25.182 1.00 94.94 106 LEU A C 1
ATOM 875 O O . LEU A 1 106 ? -7.735 2.050 25.575 1.00 94.94 106 LEU A O 1
ATOM 879 N N . ILE A 1 107 ? -8.294 4.193 25.812 1.00 94.44 107 ILE A N 1
ATOM 880 C CA . ILE A 1 107 ? -9.223 3.951 26.925 1.00 94.44 107 ILE A CA 1
ATOM 881 C C . ILE A 1 107 ? -10.552 3.375 26.419 1.00 94.44 107 ILE A C 1
ATOM 883 O O . ILE A 1 107 ? -11.046 2.402 26.993 1.00 94.44 107 ILE A O 1
ATOM 887 N N . GLN A 1 108 ? -11.129 3.940 25.355 1.00 92.50 108 GLN A N 1
ATOM 888 C CA . GLN A 1 108 ? -12.410 3.502 24.790 1.00 92.50 108 GLN A CA 1
ATOM 889 C C . GLN A 1 108 ? -12.331 2.059 24.275 1.00 92.50 108 GLN A C 1
ATOM 891 O O . GLN A 1 108 ? -13.218 1.246 24.550 1.00 92.50 108 GLN A O 1
ATOM 896 N N . SER A 1 109 ? -11.239 1.721 23.592 1.00 92.00 109 SER A N 1
ATOM 897 C CA . SER A 1 109 ? -11.009 0.394 23.016 1.00 92.00 109 SER A CA 1
ATOM 898 C C . SER A 1 109 ? -10.892 -0.730 24.046 1.00 92.00 109 SER A C 1
ATOM 900 O O . SER A 1 109 ? -11.205 -1.868 23.712 1.00 92.00 109 SER A O 1
ATOM 902 N N . LYS A 1 110 ? -10.572 -0.448 25.320 1.00 90.88 110 LYS A N 1
ATOM 903 C CA . LYS A 1 110 ? -10.577 -1.465 26.398 1.00 90.88 110 LYS A CA 1
ATOM 904 C C . LYS A 1 110 ? -11.940 -2.130 26.600 1.00 90.88 110 LYS A C 1
ATOM 906 O O . LYS A 1 110 ? -12.017 -3.193 27.207 1.00 90.88 110 LYS A O 1
ATOM 911 N N . LYS A 1 111 ? -13.018 -1.495 26.131 1.00 86.94 111 LYS A N 1
ATOM 912 C CA . LYS A 1 111 ? -14.386 -2.029 26.183 1.00 86.94 111 LYS A CA 1
ATOM 913 C C . LYS A 1 111 ? -14.739 -2.875 24.952 1.00 86.94 111 LYS A C 1
ATOM 915 O O . LYS A 1 111 ? -15.810 -3.476 24.926 1.00 86.94 111 LYS A O 1
ATOM 920 N N . GLN A 1 112 ? -13.883 -2.897 23.929 1.00 89.44 112 GLN A N 1
ATOM 921 C CA . GLN A 1 112 ? -14.082 -3.676 22.712 1.00 89.44 112 GLN A CA 1
ATOM 922 C C . GLN A 1 112 ? -13.540 -5.091 22.892 1.00 89.44 112 GLN A C 1
ATOM 924 O O . GLN A 1 112 ? -12.426 -5.288 23.368 1.00 89.44 112 GLN A O 1
ATOM 929 N N . PHE A 1 113 ? -14.310 -6.077 22.439 1.00 81.69 113 PHE A N 1
ATOM 930 C CA . PHE A 1 113 ? -13.882 -7.469 22.392 1.00 81.69 113 PHE A CA 1
ATOM 931 C C . PHE A 1 113 ? -13.887 -7.934 20.937 1.00 81.69 113 PHE A C 1
ATOM 933 O O . PHE A 1 113 ? -14.947 -8.041 20.324 1.00 81.69 113 PHE A O 1
ATOM 940 N N . LEU A 1 114 ? -12.699 -8.196 20.393 1.00 78.88 114 LEU A N 1
ATOM 941 C CA . LEU A 1 114 ? -12.505 -8.820 19.085 1.00 78.88 114 LEU A CA 1
ATOM 942 C C . LEU A 1 114 ? -11.645 -10.077 19.270 1.00 78.88 114 LEU A C 1
ATOM 944 O O . LEU A 1 114 ? -10.631 -10.015 19.968 1.00 78.88 114 LEU A O 1
ATOM 948 N N . PRO A 1 115 ? -12.015 -11.223 18.681 1.00 75.69 115 PRO A N 1
ATOM 949 C CA . PRO A 1 115 ? -11.176 -12.410 18.700 1.00 75.69 115 PRO A CA 1
ATOM 950 C C . PRO A 1 115 ? -9.844 -12.170 17.995 1.00 75.69 115 PRO A C 1
ATOM 952 O O . PRO A 1 115 ? -9.796 -11.596 16.910 1.00 75.69 115 PRO A O 1
ATOM 955 N N . LEU A 1 116 ? -8.764 -12.684 18.584 1.00 67.50 116 LEU A N 1
ATOM 956 C CA . LEU A 1 116 ? -7.408 -12.560 18.034 1.00 67.50 116 LEU A CA 1
ATOM 957 C C . LEU A 1 116 ? -7.279 -13.149 16.621 1.00 67.50 116 LEU A C 1
ATOM 959 O O . LEU A 1 116 ? -6.458 -12.704 15.831 1.00 67.50 116 LEU A O 1
ATOM 963 N N . ASN A 1 117 ? -8.107 -14.138 16.285 1.00 79.00 117 ASN A N 1
ATOM 964 C CA . ASN A 1 117 ? -8.098 -14.803 14.985 1.00 79.00 117 ASN A CA 1
ATOM 965 C C . ASN A 1 117 ? -8.952 -14.096 13.917 1.00 79.00 117 ASN A C 1
ATOM 967 O O . ASN A 1 117 ? -9.127 -14.654 12.835 1.00 79.00 117 ASN A O 1
ATOM 971 N N . LEU A 1 118 ? -9.490 -12.904 14.199 1.00 85.38 118 LEU A N 1
ATOM 972 C CA . LEU A 1 118 ? -10.292 -12.140 13.243 1.00 85.38 118 LEU A CA 1
ATOM 973 C C . LEU A 1 118 ? -9.502 -11.787 11.974 1.00 85.38 118 LEU A C 1
ATOM 975 O O . LEU A 1 118 ? -10.031 -11.906 10.873 1.00 85.38 118 LEU A O 1
ATOM 979 N N . PHE A 1 119 ? -8.230 -11.424 12.142 1.00 86.62 119 PHE A N 1
ATOM 980 C CA . PHE A 1 119 ? -7.312 -11.022 11.071 1.00 86.62 119 PHE A CA 1
ATOM 981 C C . PHE A 1 119 ? -6.347 -12.145 10.659 1.00 86.62 119 PHE A C 1
ATOM 983 O O . PHE A 1 119 ? -5.324 -11.891 10.040 1.00 86.62 119 PHE A O 1
ATOM 990 N N . LYS A 1 120 ? -6.639 -13.410 10.996 1.00 85.88 120 LYS A N 1
ATOM 991 C CA . LYS A 1 120 ? -5.712 -14.538 10.766 1.00 85.88 120 LYS A CA 1
ATOM 992 C C . LYS A 1 120 ? -5.316 -14.750 9.293 1.00 85.88 120 LYS A C 1
ATOM 994 O O . LYS A 1 120 ? -4.267 -15.322 9.036 1.00 85.88 120 LYS A O 1
ATOM 999 N N . ASP A 1 121 ? -6.183 -14.340 8.366 1.00 88.81 121 ASP A N 1
ATOM 1000 C CA . ASP A 1 121 ? -6.004 -14.496 6.917 1.00 88.81 121 ASP A CA 1
ATOM 1001 C C . ASP A 1 121 ? -5.505 -13.188 6.264 1.00 88.81 121 ASP A C 1
ATOM 1003 O O . ASP A 1 121 ? -5.506 -13.061 5.041 1.00 88.81 121 ASP A O 1
ATOM 1007 N N . GLN A 1 122 ? -5.133 -12.189 7.074 1.00 90.25 122 GLN A N 1
ATOM 1008 C CA . GLN A 1 122 ? -4.558 -10.932 6.606 1.00 90.25 122 GLN A CA 1
ATOM 1009 C C . GLN A 1 122 ? -3.151 -11.169 6.056 1.00 90.25 122 GLN A C 1
ATOM 1011 O O . GLN A 1 122 ? -2.384 -11.974 6.586 1.00 90.25 122 GLN A O 1
ATOM 1016 N N . GLU A 1 123 ? -2.806 -10.445 4.995 1.00 86.25 123 GLU A N 1
ATOM 1017 C CA . GLU A 1 123 ? -1.460 -10.479 4.440 1.00 86.25 123 GLU A CA 1
ATOM 1018 C C . GLU A 1 123 ? -0.442 -9.884 5.423 1.00 86.25 123 GLU A C 1
ATOM 1020 O O . GLU A 1 123 ? -0.590 -8.757 5.895 1.00 86.25 123 GLU A O 1
ATOM 1025 N N . GLU A 1 124 ? 0.618 -10.639 5.702 1.00 84.94 124 GLU A N 1
ATOM 1026 C CA . GLU A 1 124 ? 1.736 -10.178 6.520 1.00 84.94 124 GLU A CA 1
ATOM 1027 C C . GLU A 1 124 ? 2.802 -9.505 5.646 1.00 84.94 124 GLU A C 1
ATOM 1029 O O . GLU A 1 124 ? 3.378 -10.126 4.745 1.00 84.94 124 GLU A O 1
ATOM 1034 N N . ILE A 1 125 ? 3.110 -8.241 5.950 1.00 90.38 125 ILE A N 1
ATOM 1035 C CA . ILE A 1 125 ? 4.175 -7.501 5.272 1.00 90.38 125 ILE A CA 1
ATOM 1036 C C . ILE A 1 125 ? 5.536 -7.986 5.772 1.00 90.38 125 ILE A C 1
ATOM 1038 O O . ILE A 1 125 ? 5.891 -7.827 6.937 1.00 90.38 125 ILE A O 1
ATOM 1042 N N . ARG A 1 126 ? 6.315 -8.578 4.864 1.00 89.56 126 ARG A N 1
ATOM 1043 C CA . ARG A 1 126 ? 7.643 -9.133 5.160 1.00 89.56 126 ARG A CA 1
ATOM 1044 C C . ARG A 1 126 ? 8.756 -8.141 4.856 1.00 89.56 126 ARG A C 1
ATOM 1046 O O . ARG A 1 126 ? 8.623 -7.312 3.957 1.00 89.56 126 ARG A O 1
ATOM 1053 N N . GLN A 1 127 ? 9.880 -8.310 5.551 1.00 94.56 127 GLN A N 1
ATOM 1054 C CA . GLN A 1 127 ? 11.113 -7.587 5.250 1.00 94.56 127 GLN A CA 1
ATOM 1055 C C . GLN A 1 127 ? 11.516 -7.792 3.784 1.00 94.56 127 GLN A C 1
ATOM 1057 O O . GLN A 1 127 ? 11.488 -8.915 3.262 1.00 94.56 127 GLN A O 1
ATOM 1062 N N . HIS A 1 128 ? 11.902 -6.710 3.117 1.00 95.50 128 HIS A N 1
ATOM 1063 C CA . HIS A 1 128 ? 12.307 -6.753 1.719 1.00 95.50 128 HIS A CA 1
ATOM 1064 C C . HIS A 1 128 ? 13.808 -7.011 1.546 1.00 95.50 128 HIS A C 1
ATOM 1066 O O . HIS A 1 128 ? 14.602 -6.937 2.479 1.00 95.50 128 HIS A O 1
ATOM 1072 N N . ARG A 1 129 ? 14.210 -7.281 0.299 1.00 96.00 129 ARG A N 1
ATOM 1073 C CA . ARG A 1 129 ? 15.621 -7.434 -0.108 1.00 96.00 129 ARG A CA 1
ATOM 1074 C C . ARG A 1 129 ? 16.098 -6.365 -1.098 1.00 96.00 129 ARG A C 1
ATOM 1076 O O . ARG A 1 129 ? 17.219 -6.448 -1.587 1.00 96.00 129 ARG A O 1
ATOM 1083 N N . PHE A 1 130 ? 15.249 -5.382 -1.398 1.00 97.25 130 PHE A N 1
ATOM 1084 C CA . PHE A 1 130 ? 15.586 -4.266 -2.279 1.00 97.25 130 PHE A CA 1
ATOM 1085 C C . PHE A 1 130 ? 16.639 -3.335 -1.670 1.00 97.25 130 PHE A C 1
ATOM 1087 O O . PHE A 1 130 ? 16.700 -3.166 -0.452 1.00 97.25 130 PHE A O 1
ATOM 1094 N N . THR A 1 131 ? 17.425 -2.701 -2.539 1.00 97.19 131 THR A N 1
ATOM 1095 C CA . THR A 1 131 ? 18.346 -1.610 -2.204 1.00 97.19 131 THR A CA 1
ATOM 1096 C C . THR A 1 131 ? 18.106 -0.426 -3.135 1.00 97.19 131 THR A C 1
ATOM 1098 O O . THR A 1 131 ? 17.653 -0.611 -4.268 1.00 97.19 131 THR A O 1
ATOM 1101 N N . GLU A 1 132 ? 18.439 0.785 -2.682 1.00 97.88 132 GLU A N 1
ATOM 1102 C CA . GLU A 1 132 ? 18.294 2.003 -3.488 1.00 97.88 132 GLU A CA 1
ATOM 1103 C C . GLU A 1 132 ? 18.976 1.859 -4.859 1.00 97.88 132 GLU A C 1
ATOM 1105 O O . GLU A 1 132 ? 20.067 1.299 -4.984 1.00 97.88 132 GLU A O 1
ATOM 1110 N N . GLY A 1 133 ? 18.317 2.358 -5.906 1.00 96.75 133 GLY A N 1
ATOM 1111 C CA . GLY A 1 133 ? 18.832 2.351 -7.274 1.00 96.75 133 GLY A CA 1
ATOM 1112 C C . GLY A 1 133 ? 18.522 1.095 -8.088 1.00 96.75 133 GLY A C 1
ATOM 1113 O O . GLY A 1 133 ? 18.553 1.196 -9.318 1.00 96.75 133 GLY A O 1
ATOM 1114 N N . MET A 1 134 ? 18.161 -0.027 -7.447 1.00 97.94 134 MET A N 1
ATOM 1115 C CA . MET A 1 134 ? 17.803 -1.265 -8.152 1.00 97.94 134 MET A CA 1
ATOM 1116 C C . MET A 1 134 ? 16.722 -1.020 -9.213 1.00 97.94 134 MET A C 1
ATOM 1118 O O . MET A 1 134 ? 15.787 -0.248 -8.996 1.00 97.94 134 MET A O 1
ATOM 1122 N N . LYS A 1 135 ? 16.835 -1.685 -10.362 1.00 97.94 135 LYS A N 1
ATOM 1123 C CA . LYS A 1 135 ? 15.909 -1.585 -11.493 1.00 97.94 135 LYS A CA 1
ATOM 1124 C C . LYS A 1 135 ? 14.872 -2.689 -11.464 1.00 97.94 135 LYS A C 1
ATOM 1126 O O . LYS A 1 135 ? 15.166 -3.823 -11.102 1.00 97.94 135 LYS A O 1
ATOM 1131 N N . LEU A 1 136 ? 13.667 -2.342 -11.883 1.00 97.94 136 LEU A N 1
ATOM 1132 C CA . LEU A 1 136 ? 12.531 -3.247 -11.943 1.00 97.94 136 LEU A CA 1
ATOM 1133 C C . LEU A 1 136 ? 11.551 -2.781 -13.022 1.00 97.94 136 LEU A C 1
ATOM 1135 O O . LEU A 1 136 ? 11.745 -1.736 -13.650 1.00 97.94 136 LEU A O 1
ATOM 1139 N N . GLU A 1 137 ? 10.483 -3.538 -13.202 1.00 97.75 137 GLU A N 1
ATOM 1140 C CA . GLU A 1 137 ? 9.327 -3.150 -13.997 1.00 97.75 137 GLU A CA 1
ATOM 1141 C C . GLU A 1 137 ? 8.166 -2.774 -13.073 1.00 97.75 137 GLU A C 1
ATOM 1143 O O . GLU A 1 137 ? 8.038 -3.289 -11.961 1.00 97.75 137 GLU A O 1
ATOM 1148 N N . VAL A 1 138 ? 7.338 -1.824 -13.500 1.00 97.25 138 VAL A N 1
ATOM 1149 C CA . VAL A 1 138 ? 6.243 -1.295 -12.685 1.00 97.25 138 VAL A CA 1
ATOM 1150 C C . VAL A 1 138 ? 4.979 -1.200 -13.520 1.00 97.25 138 VAL A C 1
ATOM 1152 O O . VAL A 1 138 ? 4.971 -0.540 -14.558 1.00 97.25 138 VAL A O 1
ATOM 1155 N N . PHE A 1 139 ? 3.900 -1.825 -13.056 1.00 95.94 139 PHE A N 1
ATOM 1156 C CA . PHE A 1 139 ? 2.577 -1.634 -13.637 1.00 95.94 139 PHE A CA 1
ATOM 1157 C C . PHE A 1 139 ? 1.993 -0.297 -13.167 1.00 95.94 139 PHE A C 1
ATOM 1159 O O . PHE A 1 139 ? 1.660 -0.114 -11.995 1.00 95.94 139 PHE A O 1
ATOM 1166 N N . ASP A 1 140 ? 1.869 0.657 -14.082 1.00 93.75 140 ASP A N 1
ATOM 1167 C CA . ASP A 1 140 ? 1.274 1.959 -13.804 1.00 93.75 140 ASP A CA 1
ATOM 1168 C C . ASP A 1 140 ? -0.247 1.876 -13.970 1.00 93.75 140 ASP A C 1
ATOM 1170 O O . ASP A 1 140 ? -0.770 1.792 -15.080 1.00 93.75 140 ASP A O 1
ATOM 1174 N N . THR A 1 141 ? -0.978 1.944 -12.857 1.00 90.50 141 THR A N 1
ATOM 1175 C CA . THR A 1 141 ? -2.447 1.871 -12.852 1.00 90.50 141 THR A CA 1
ATOM 1176 C C . THR A 1 141 ? -3.130 3.040 -13.561 1.00 90.50 141 THR A C 1
ATOM 1178 O O . THR A 1 141 ? -4.280 2.894 -13.977 1.00 90.50 141 THR A O 1
ATOM 1181 N N . LYS A 1 142 ? -2.459 4.189 -13.727 1.00 89.88 142 LYS A N 1
ATOM 1182 C CA . LYS A 1 142 ? -3.026 5.366 -14.404 1.00 89.88 142 LYS A CA 1
ATOM 1183 C C . LYS A 1 142 ? -3.020 5.194 -15.916 1.00 89.88 142 LYS A C 1
ATOM 1185 O O . LYS A 1 142 ? -3.976 5.581 -16.581 1.00 89.88 142 LYS A O 1
ATOM 1190 N N . THR A 1 143 ? -1.940 4.634 -16.453 1.00 91.56 143 THR A N 1
ATOM 1191 C CA . THR A 1 143 ? -1.753 4.444 -17.900 1.00 91.56 143 THR A CA 1
ATOM 1192 C C . THR A 1 143 ? -2.056 3.022 -18.366 1.00 91.56 143 THR A C 1
ATOM 1194 O O . THR A 1 143 ? -2.172 2.802 -19.567 1.00 91.56 143 THR A O 1
ATOM 1197 N N . GLN A 1 144 ? -2.196 2.074 -17.434 1.00 92.88 144 GLN A N 1
ATOM 1198 C CA . GLN A 1 144 ? -2.367 0.637 -17.675 1.00 92.88 144 GLN A CA 1
ATOM 1199 C C . GLN A 1 144 ? -1.219 0.002 -18.478 1.00 92.88 144 GLN A C 1
ATOM 1201 O O . GLN A 1 144 ? -1.407 -1.014 -19.144 1.00 92.88 144 GLN A O 1
ATOM 1206 N N . ASN A 1 145 ? -0.022 0.588 -18.404 1.00 94.50 145 ASN A N 1
ATOM 1207 C CA . ASN A 1 145 ? 1.180 0.096 -19.073 1.00 94.50 145 ASN A CA 1
ATOM 1208 C C . ASN A 1 145 ? 2.22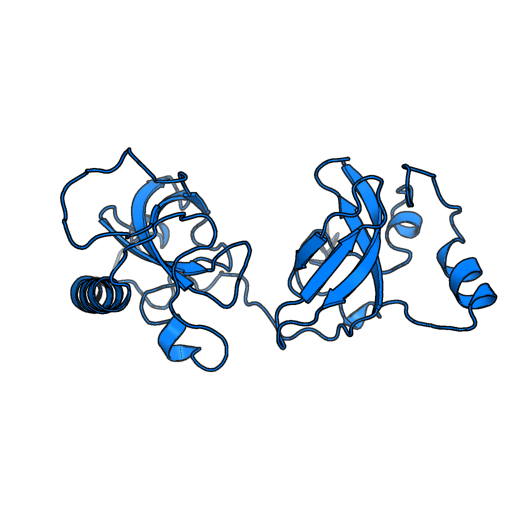6 -0.374 -18.056 1.00 94.50 145 ASN A C 1
ATOM 1210 O O . ASN A 1 145 ? 2.222 0.049 -16.899 1.00 94.50 145 ASN A O 1
ATOM 1214 N N . ILE A 1 146 ? 3.166 -1.203 -18.514 1.00 97.12 146 ILE A N 1
ATOM 1215 C CA . ILE A 1 146 ? 4.345 -1.584 -17.734 1.00 97.12 146 ILE A CA 1
ATOM 1216 C C . ILE A 1 146 ? 5.495 -0.651 -18.099 1.00 97.12 146 ILE A C 1
ATOM 1218 O O . ILE A 1 146 ? 5.854 -0.530 -19.269 1.00 97.12 146 ILE A O 1
ATOM 1222 N N . TYR A 1 147 ? 6.079 0.005 -17.104 1.00 97.69 147 TYR A N 1
ATOM 1223 C CA . TYR A 1 147 ? 7.196 0.926 -17.272 1.00 97.69 147 TYR A CA 1
ATOM 1224 C C . TYR A 1 147 ? 8.471 0.404 -16.625 1.00 97.69 147 TYR A C 1
ATOM 1226 O O . TYR A 1 147 ? 8.441 -0.320 -15.632 1.00 97.69 147 TYR A O 1
ATOM 1234 N N . VAL A 1 148 ? 9.606 0.858 -17.149 1.00 97.50 148 VAL A N 1
ATOM 1235 C CA . VAL A 1 148 ? 10.876 0.820 -16.423 1.00 97.50 148 VAL A CA 1
ATOM 1236 C C . VAL A 1 148 ? 10.719 1.601 -15.116 1.00 97.50 148 VAL A C 1
ATOM 1238 O O . VAL A 1 148 ? 10.233 2.732 -15.108 1.00 97.50 148 VAL A O 1
ATOM 1241 N N . GLY A 1 149 ? 11.153 1.013 -14.008 1.00 97.25 149 GLY A N 1
ATOM 1242 C CA . GLY A 1 149 ? 11.167 1.651 -12.699 1.00 97.25 149 GLY A CA 1
ATOM 1243 C C . GLY A 1 149 ? 12.509 1.503 -11.995 1.00 97.25 149 GLY A C 1
ATOM 1244 O O . GLY A 1 149 ? 13.407 0.774 -12.431 1.00 97.25 149 GLY A O 1
ATOM 1245 N N . LYS A 1 150 ? 12.646 2.216 -10.879 1.00 97.25 150 LYS A N 1
ATOM 1246 C CA . LYS A 1 150 ? 13.760 2.043 -9.945 1.00 97.25 150 LYS A CA 1
ATOM 1247 C C . LYS A 1 150 ? 13.293 2.131 -8.497 1.00 97.25 150 LYS A C 1
ATOM 1249 O O . LYS A 1 150 ? 12.376 2.894 -8.189 1.00 97.25 150 LYS A O 1
ATOM 1254 N N . ILE A 1 151 ? 13.983 1.410 -7.623 1.00 98.12 151 ILE A N 1
ATOM 1255 C CA . ILE A 1 151 ? 13.898 1.600 -6.179 1.00 98.12 151 ILE A CA 1
ATOM 1256 C C . ILE A 1 151 ? 14.471 2.984 -5.850 1.00 98.12 151 ILE A C 1
ATOM 1258 O O . ILE A 1 151 ? 15.600 3.311 -6.233 1.00 98.12 151 ILE A O 1
ATOM 1262 N N . GLY A 1 152 ? 13.653 3.815 -5.211 1.00 97.50 152 GLY A N 1
ATOM 1263 C CA . GLY A 1 152 ? 14.013 5.122 -4.679 1.00 97.50 152 GLY A CA 1
ATOM 1264 C C . GLY A 1 152 ? 14.579 4.996 -3.270 1.00 97.50 152 GLY A C 1
ATOM 1265 O O . GLY A 1 152 ? 15.440 4.153 -3.041 1.00 97.50 152 GLY A O 1
ATOM 1266 N N . HIS A 1 153 ? 14.108 5.836 -2.349 1.00 97.62 153 HIS A N 1
ATOM 1267 C CA . HIS A 1 153 ? 14.560 5.824 -0.964 1.00 97.62 153 HIS A CA 1
ATOM 1268 C C . HIS A 1 153 ? 14.066 4.585 -0.200 1.00 97.62 153 HIS A C 1
ATOM 1270 O O . HIS A 1 153 ? 12.914 4.176 -0.355 1.00 97.62 153 HIS A O 1
ATOM 1276 N N . ILE A 1 154 ? 14.921 4.001 0.642 1.00 97.88 154 ILE A N 1
ATOM 1277 C CA . ILE A 1 154 ? 14.556 2.919 1.571 1.00 97.88 154 ILE A CA 1
ATOM 1278 C C . ILE A 1 154 ? 14.195 3.549 2.919 1.00 97.88 154 ILE A C 1
ATOM 1280 O O . ILE A 1 154 ? 15.069 4.075 3.607 1.00 97.88 154 ILE A O 1
ATOM 1284 N N . HIS A 1 155 ? 12.919 3.487 3.311 1.00 97.06 155 HIS A N 1
ATOM 1285 C CA . HIS A 1 155 ? 12.444 4.115 4.552 1.00 97.06 155 HIS A CA 1
ATOM 1286 C C . HIS A 1 155 ? 12.743 3.256 5.781 1.00 97.06 155 HIS A C 1
ATOM 1288 O O . HIS A 1 155 ? 13.092 3.774 6.840 1.00 97.06 155 HIS A O 1
ATOM 1294 N N . ASN A 1 156 ? 12.586 1.938 5.655 1.00 96.12 156 ASN A N 1
ATOM 1295 C CA . ASN A 1 156 ? 12.931 0.945 6.670 1.00 96.12 156 ASN A CA 1
ATOM 1296 C C . ASN A 1 156 ? 13.002 -0.450 6.025 1.00 96.12 156 ASN A C 1
ATOM 1298 O O . ASN A 1 156 ? 13.000 -0.572 4.809 1.00 96.12 156 ASN A O 1
ATOM 1302 N N . GLU A 1 157 ? 13.059 -1.507 6.831 1.00 96.06 157 GLU A N 1
ATOM 1303 C CA . GLU A 1 157 ? 13.154 -2.895 6.359 1.00 96.06 157 GLU A CA 1
ATOM 1304 C C . GLU A 1 157 ? 11.905 -3.425 5.615 1.00 96.06 157 GLU A C 1
ATOM 1306 O O . GLU A 1 157 ? 11.973 -4.496 5.010 1.00 96.06 157 GLU A O 1
ATOM 1311 N N . TYR A 1 158 ? 10.780 -2.696 5.625 1.00 96.31 158 TYR A N 1
ATOM 1312 C CA . TYR A 1 158 ? 9.511 -3.089 4.993 1.00 96.31 158 TYR A CA 1
ATOM 1313 C C . TYR A 1 158 ? 9.108 -2.205 3.807 1.00 96.31 158 TYR A C 1
ATOM 1315 O O . TYR A 1 158 ? 8.527 -2.724 2.851 1.00 96.31 158 TYR A O 1
ATOM 1323 N N . TYR A 1 159 ? 9.420 -0.904 3.848 1.00 97.44 159 TYR A N 1
ATOM 1324 C CA . TYR A 1 159 ? 8.889 0.083 2.903 1.00 97.44 159 TYR A CA 1
ATOM 1325 C C . TYR A 1 159 ? 9.971 0.865 2.157 1.00 97.44 159 TYR A C 1
ATOM 1327 O O . TYR A 1 159 ? 10.977 1.292 2.730 1.00 97.44 159 TYR A O 1
ATOM 1335 N N . PHE A 1 160 ? 9.710 1.120 0.878 1.00 97.69 160 PHE A N 1
ATOM 1336 C CA . PHE A 1 160 ? 10.612 1.821 -0.035 1.00 97.69 160 PHE A CA 1
ATOM 1337 C C . PHE A 1 160 ? 9.840 2.584 -1.109 1.00 97.69 160 PHE A C 1
ATOM 1339 O O . PHE A 1 160 ? 8.717 2.217 -1.456 1.00 97.69 160 PHE A O 1
ATOM 1346 N N . ASP A 1 161 ? 10.447 3.626 -1.667 1.00 97.38 161 ASP A N 1
ATOM 1347 C CA . ASP A 1 161 ? 9.882 4.338 -2.810 1.00 97.38 161 ASP A CA 1
ATOM 1348 C C . ASP A 1 161 ? 10.077 3.539 -4.103 1.00 97.38 161 ASP A C 1
ATOM 1350 O O . ASP A 1 161 ? 11.143 2.979 -4.368 1.00 97.38 161 ASP A O 1
ATOM 1354 N N . ILE A 1 162 ? 9.074 3.580 -4.970 1.00 97.31 162 ILE A N 1
ATOM 1355 C CA . ILE A 1 162 ? 9.169 3.211 -6.378 1.00 97.31 162 ILE A CA 1
ATOM 1356 C C . ILE A 1 162 ? 9.090 4.476 -7.210 1.00 97.31 162 ILE A C 1
ATOM 1358 O O . ILE A 1 162 ? 8.134 5.237 -7.095 1.00 97.31 162 ILE A O 1
ATOM 1362 N N . ILE A 1 163 ? 10.073 4.682 -8.082 1.00 96.88 163 ILE A N 1
ATOM 1363 C CA . ILE A 1 163 ? 10.085 5.779 -9.050 1.00 96.88 163 ILE A CA 1
ATOM 1364 C C . ILE A 1 163 ? 9.823 5.186 -10.432 1.00 96.88 163 ILE A C 1
ATOM 1366 O O . ILE A 1 163 ? 10.602 4.355 -10.909 1.00 96.88 163 ILE A O 1
ATOM 1370 N N . ILE A 1 164 ? 8.737 5.621 -11.071 1.00 95.81 164 ILE A N 1
ATOM 1371 C CA . ILE A 1 164 ? 8.330 5.155 -12.400 1.00 95.81 164 ILE A CA 1
ATOM 1372 C C . ILE A 1 164 ? 8.971 6.051 -13.464 1.00 95.81 164 ILE A C 1
ATOM 1374 O O . ILE A 1 164 ? 8.841 7.273 -13.410 1.00 95.81 164 ILE A O 1
ATOM 1378 N N . ASP A 1 165 ? 9.634 5.466 -14.462 1.00 94.25 165 ASP A N 1
ATOM 1379 C CA . ASP A 1 165 ? 10.169 6.198 -15.617 1.00 94.25 165 ASP A CA 1
ATOM 1380 C C . ASP A 1 165 ? 9.074 6.405 -16.680 1.00 94.25 165 ASP A C 1
ATOM 1382 O O . ASP A 1 165 ? 9.130 5.837 -17.772 1.00 94.25 165 ASP A O 1
ATOM 1386 N N . ASN A 1 166 ? 8.046 7.189 -16.335 1.00 89.62 166 ASN A N 1
ATOM 1387 C CA . ASN A 1 166 ? 6.991 7.653 -17.244 1.00 89.62 166 ASN A CA 1
ATOM 1388 C C . ASN A 1 166 ? 7.052 9.187 -17.432 1.00 89.62 166 ASN A C 1
ATOM 1390 O O . ASN A 1 166 ? 7.933 9.849 -16.889 1.00 89.62 166 ASN A O 1
ATOM 1394 N N . GLU A 1 167 ? 6.121 9.784 -18.187 1.00 85.38 167 GLU A N 1
ATOM 1395 C CA . GLU A 1 167 ? 6.104 11.240 -18.448 1.00 85.38 167 GLU A CA 1
ATOM 1396 C C . GLU A 1 167 ? 6.054 12.107 -17.193 1.00 85.38 167 GLU A C 1
ATOM 1398 O O . GLU A 1 167 ? 6.665 13.173 -17.152 1.00 85.38 167 GLU A O 1
ATOM 1403 N N . ASN A 1 168 ? 5.316 11.649 -16.186 1.00 82.19 168 ASN A N 1
ATOM 1404 C CA . ASN A 1 168 ? 5.067 12.402 -14.963 1.00 82.19 168 ASN A CA 1
ATOM 1405 C C . ASN A 1 168 ? 6.134 12.142 -13.892 1.00 82.19 168 ASN A C 1
ATOM 1407 O O . ASN A 1 168 ? 6.156 12.856 -12.894 1.00 82.19 168 ASN A O 1
ATOM 1411 N N . GLN A 1 169 ? 6.967 11.111 -14.081 1.00 79.56 169 GLN A N 1
ATOM 1412 C CA . GLN A 1 169 ? 7.997 10.640 -13.150 1.00 79.56 169 GLN A CA 1
ATOM 1413 C C . GLN A 1 169 ? 7.542 10.637 -11.687 1.00 79.56 169 GLN A C 1
ATOM 1415 O O . GLN A 1 169 ? 8.274 11.057 -10.790 1.00 79.56 169 GLN A O 1
ATOM 1420 N N . TYR A 1 170 ? 6.307 10.197 -11.440 1.00 88.12 170 TYR A N 1
ATOM 1421 C CA . TYR A 1 170 ? 5.777 10.163 -10.084 1.00 88.12 170 TYR A CA 1
ATOM 1422 C C . TYR A 1 170 ? 6.266 8.913 -9.342 1.00 88.12 170 TYR A C 1
ATOM 1424 O O . TYR A 1 170 ? 6.625 7.901 -9.955 1.00 88.12 170 TYR A O 1
ATOM 1432 N N . SER A 1 171 ? 6.262 8.991 -8.014 1.00 92.38 171 SER A N 1
ATOM 1433 C CA . SER A 1 171 ? 6.626 7.892 -7.127 1.00 92.38 171 SER A CA 1
ATOM 1434 C C . SER A 1 171 ? 5.467 7.464 -6.234 1.00 92.38 171 SER A C 1
ATOM 1436 O O . SER A 1 171 ? 4.482 8.188 -6.073 1.00 92.38 171 SER A O 1
ATOM 1438 N N . PHE A 1 172 ? 5.580 6.267 -5.670 1.00 94.50 172 PHE A N 1
ATOM 1439 C CA . PHE A 1 172 ? 4.710 5.774 -4.605 1.00 94.50 172 PHE A CA 1
ATOM 1440 C C . PHE A 1 172 ? 5.514 4.887 -3.650 1.00 94.50 172 PHE A C 1
ATOM 1442 O O . PHE A 1 172 ? 6.540 4.334 -4.046 1.00 94.50 172 PHE A O 1
ATOM 1449 N N . ILE A 1 173 ? 5.052 4.748 -2.408 1.00 96.00 173 ILE A N 1
ATOM 1450 C CA . ILE A 1 173 ? 5.664 3.841 -1.431 1.00 96.00 173 ILE A CA 1
ATOM 1451 C C . ILE A 1 173 ? 5.113 2.432 -1.638 1.00 96.00 173 ILE A C 1
ATOM 1453 O O . ILE A 1 173 ? 3.906 2.242 -1.769 1.00 96.00 173 ILE A O 1
ATOM 1457 N N . ALA A 1 174 ? 6.001 1.444 -1.646 1.00 95.12 174 ALA A N 1
ATOM 1458 C CA . ALA A 1 174 ? 5.677 0.036 -1.809 1.00 95.12 174 ALA A CA 1
ATOM 1459 C C . ALA A 1 174 ? 6.261 -0.818 -0.673 1.00 95.12 174 ALA A C 1
ATOM 1461 O O . ALA A 1 174 ? 7.066 -0.361 0.138 1.00 95.12 174 ALA A O 1
ATOM 1462 N N . HIS A 1 175 ? 5.849 -2.083 -0.660 1.00 94.31 175 HIS A N 1
ATOM 1463 C CA . HIS A 1 175 ? 6.414 -3.179 0.126 1.00 94.31 175 HIS A CA 1
ATOM 1464 C C . HIS A 1 175 ? 6.696 -4.378 -0.798 1.00 94.31 175 HIS A C 1
ATOM 1466 O O . HIS A 1 175 ? 6.320 -4.378 -1.971 1.00 94.31 175 HIS A O 1
ATOM 1472 N N . ALA A 1 176 ? 7.349 -5.428 -0.290 1.00 90.81 176 ALA A N 1
ATOM 1473 C CA . ALA A 1 176 ? 7.850 -6.544 -1.110 1.00 90.81 176 ALA A CA 1
ATOM 1474 C C . ALA A 1 176 ? 6.782 -7.371 -1.863 1.00 90.81 176 ALA A C 1
ATOM 1476 O O . ALA A 1 176 ? 7.111 -8.094 -2.804 1.00 90.81 176 ALA A O 1
ATOM 1477 N N . THR A 1 177 ? 5.524 -7.303 -1.431 1.00 88.94 177 THR A N 1
ATOM 1478 C CA . THR A 1 177 ? 4.377 -8.006 -2.032 1.00 88.94 177 THR A CA 1
ATOM 1479 C C . THR A 1 177 ? 3.471 -7.078 -2.846 1.00 88.94 177 THR A C 1
ATOM 1481 O O . THR A 1 177 ? 2.410 -7.494 -3.304 1.00 88.94 177 THR A O 1
ATOM 1484 N N . HIS A 1 178 ? 3.865 -5.814 -3.041 1.00 91.88 178 HIS A N 1
ATOM 1485 C CA . HIS A 1 178 ? 3.035 -4.850 -3.754 1.00 91.88 178 HIS A CA 1
ATOM 1486 C C . HIS A 1 178 ? 2.728 -5.361 -5.180 1.00 91.88 178 HIS A C 1
ATOM 1488 O O . HIS A 1 178 ? 3.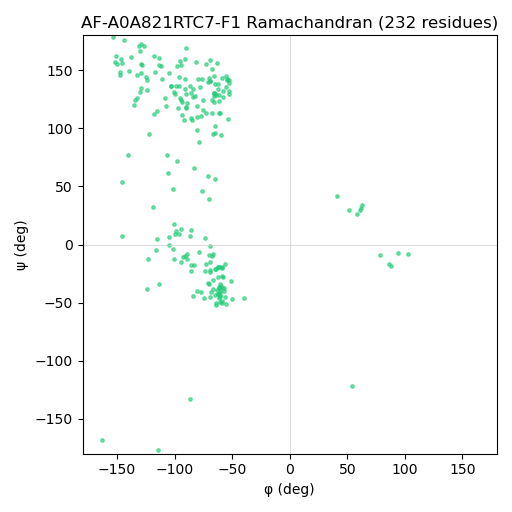651 -5.669 -5.932 1.00 91.88 178 HIS A O 1
ATOM 1494 N N . PRO A 1 179 ? 1.457 -5.425 -5.615 1.00 90.19 179 PRO A N 1
ATOM 1495 C CA . PRO A 1 179 ? 1.073 -6.146 -6.839 1.00 90.19 179 PRO A CA 1
ATOM 1496 C C . PRO A 1 179 ? 1.554 -5.491 -8.142 1.00 90.19 179 PRO A C 1
ATOM 1498 O O . PRO A 1 179 ? 1.399 -6.057 -9.220 1.00 90.19 179 PRO A O 1
ATOM 1501 N N . TYR A 1 180 ? 2.095 -4.276 -8.055 1.00 94.06 180 TYR A N 1
ATOM 1502 C CA . TYR A 1 180 ? 2.489 -3.462 -9.207 1.00 94.06 180 TYR A CA 1
ATOM 1503 C C . TYR A 1 180 ? 3.997 -3.409 -9.434 1.00 94.06 180 TYR A C 1
ATOM 1505 O O . TYR A 1 180 ? 4.427 -2.747 -10.372 1.00 94.06 180 TYR A O 1
ATOM 1513 N N . ILE A 1 181 ? 4.796 -4.069 -8.592 1.00 95.75 181 ILE A N 1
ATOM 1514 C CA . ILE A 1 181 ? 6.240 -4.188 -8.800 1.00 95.75 181 ILE A CA 1
ATOM 1515 C C . ILE A 1 181 ? 6.552 -5.559 -9.395 1.00 95.75 181 ILE A C 1
ATOM 1517 O O . ILE A 1 181 ? 6.065 -6.580 -8.916 1.00 95.75 181 ILE A O 1
ATOM 1521 N N . LEU A 1 182 ? 7.350 -5.579 -10.456 1.00 96.19 182 LEU A N 1
ATOM 1522 C CA . LEU A 1 182 ? 7.633 -6.762 -11.261 1.00 96.19 182 LEU A CA 1
ATOM 1523 C C . LEU A 1 182 ? 9.148 -6.872 -11.494 1.00 96.19 182 LEU A C 1
ATOM 1525 O O . LEU A 1 182 ? 9.818 -5.843 -11.620 1.00 96.19 182 LEU A O 1
ATOM 1529 N N . PRO A 1 183 ? 9.721 -8.085 -11.556 1.00 96.38 183 PRO A N 1
ATOM 1530 C CA . PRO A 1 183 ? 11.123 -8.249 -11.915 1.00 96.38 183 PRO A CA 1
ATOM 1531 C C . PRO A 1 183 ? 11.379 -7.759 -13.344 1.00 96.38 183 PRO A C 1
ATOM 1533 O O . PRO A 1 183 ? 10.476 -7.708 -14.180 1.00 96.38 183 PRO A O 1
ATOM 1536 N N . ALA A 1 184 ? 12.629 -7.396 -13.631 1.00 96.12 184 ALA A N 1
ATOM 1537 C CA . ALA A 1 184 ? 13.049 -7.150 -15.006 1.00 96.12 184 ALA A CA 1
ATOM 1538 C C . ALA A 1 184 ? 12.745 -8.382 -15.879 1.00 96.12 184 ALA A C 1
ATOM 1540 O O . ALA A 1 184 ? 12.876 -9.505 -15.402 1.00 96.12 184 ALA A O 1
ATOM 1541 N N . HIS A 1 185 ? 12.378 -8.155 -17.143 1.00 95.75 185 HIS A N 1
ATOM 1542 C CA . HIS A 1 185 ? 11.968 -9.155 -18.141 1.00 95.75 185 HIS A CA 1
ATOM 1543 C C . HIS A 1 185 ? 10.530 -9.679 -18.013 1.00 95.75 185 HIS A C 1
ATOM 1545 O O . HIS A 1 185 ? 10.048 -10.298 -18.965 1.00 95.75 185 HIS A O 1
ATOM 1551 N N . TRP A 1 186 ? 9.805 -9.361 -16.933 1.00 96.00 186 TRP A N 1
ATOM 1552 C CA . TRP A 1 186 ? 8.438 -9.850 -16.728 1.00 96.00 186 TRP A CA 1
ATOM 1553 C C . TRP A 1 186 ? 7.507 -9.496 -17.896 1.00 96.00 186 TRP A C 1
ATOM 1555 O O . TRP A 1 186 ? 6.773 -10.361 -18.381 1.00 96.00 186 TRP A O 1
ATOM 1565 N N . ALA A 1 187 ? 7.554 -8.253 -18.391 1.00 96.44 187 ALA A N 1
ATOM 1566 C CA . ALA A 1 187 ? 6.737 -7.807 -19.515 1.00 96.44 187 ALA A CA 1
ATOM 1567 C C . ALA A 1 187 ? 6.989 -8.649 -20.768 1.00 96.44 187 ALA A C 1
ATOM 1569 O O . ALA A 1 187 ? 6.037 -9.165 -21.351 1.00 96.44 187 ALA A O 1
ATOM 1570 N N . THR A 1 188 ? 8.253 -8.834 -21.157 1.00 95.38 188 THR A N 1
ATOM 1571 C CA . THR A 1 188 ? 8.616 -9.631 -22.337 1.00 95.38 188 THR A CA 1
ATOM 1572 C C . THR A 1 188 ? 8.154 -11.084 -22.184 1.00 95.38 188 THR A C 1
ATOM 1574 O O . THR A 1 188 ? 7.510 -11.618 -23.088 1.00 95.38 188 THR A O 1
ATOM 1577 N N . GLU A 1 189 ? 8.394 -11.707 -21.027 1.00 94.94 189 GLU A N 1
ATOM 1578 C CA . GLU A 1 189 ? 7.989 -13.094 -20.739 1.00 94.94 189 GLU A CA 1
ATOM 1579 C C . GLU A 1 189 ? 6.471 -13.305 -20.831 1.00 94.94 189 GLU A C 1
ATOM 1581 O O . GLU A 1 189 ? 6.004 -14.333 -21.326 1.00 94.94 189 GLU A O 1
ATOM 1586 N N . HIS A 1 190 ? 5.694 -12.301 -20.422 1.00 94.12 190 HIS A N 1
ATOM 1587 C CA . HIS A 1 190 ? 4.231 -12.338 -20.420 1.00 94.12 190 HIS A CA 1
ATOM 1588 C C . HIS A 1 190 ? 3.608 -11.642 -21.641 1.00 94.12 190 HIS A C 1
ATOM 1590 O O . HIS A 1 190 ? 2.390 -11.465 -21.695 1.00 94.12 190 HIS A O 1
ATOM 1596 N N . ARG A 1 191 ? 4.416 -11.299 -22.657 1.00 94.62 191 ARG A N 1
ATOM 1597 C CA . ARG A 1 191 ? 3.995 -10.679 -23.930 1.00 94.62 191 ARG A CA 1
ATOM 1598 C C . ARG A 1 191 ? 3.331 -9.302 -23.780 1.00 94.62 191 ARG A C 1
ATOM 1600 O O . ARG A 1 191 ? 2.485 -8.923 -24.591 1.00 94.62 191 ARG A O 1
ATOM 1607 N N . PHE A 1 192 ? 3.737 -8.540 -22.773 1.00 95.81 192 PHE A N 1
ATOM 1608 C CA . PHE A 1 192 ? 3.403 -7.130 -22.597 1.00 95.81 192 PHE A CA 1
ATOM 1609 C C . PHE A 1 192 ? 4.500 -6.218 -23.158 1.00 95.81 192 PHE A C 1
ATOM 1611 O O . PHE A 1 192 ? 5.657 -6.605 -23.310 1.00 95.81 192 PHE A O 1
ATOM 1618 N N . ALA A 1 193 ? 4.135 -4.974 -23.474 1.00 96.38 193 ALA A N 1
ATOM 1619 C CA . ALA A 1 193 ? 5.097 -3.963 -23.894 1.00 96.38 193 ALA A CA 1
ATOM 1620 C C . ALA A 1 193 ? 5.740 -3.290 -22.674 1.00 96.38 193 ALA A C 1
ATOM 1622 O O . ALA A 1 193 ? 5.033 -2.751 -21.822 1.00 96.38 193 ALA A O 1
ATOM 1623 N N . LEU A 1 194 ? 7.073 -3.271 -22.638 1.00 97.94 194 LEU A N 1
ATOM 1624 C CA . LEU A 1 194 ? 7.827 -2.447 -21.700 1.00 97.94 194 LEU A CA 1
ATOM 1625 C C . LEU A 1 194 ? 7.948 -1.019 -22.241 1.00 97.94 194 LEU A C 1
ATOM 1627 O O . LEU A 1 194 ? 8.390 -0.798 -23.373 1.00 97.94 194 LEU A O 1
ATOM 1631 N N . MET A 1 195 ? 7.579 -0.048 -21.416 1.00 97.19 195 MET A N 1
ATOM 1632 C CA . MET A 1 195 ? 7.553 1.370 -21.750 1.00 97.19 195 MET A CA 1
ATOM 1633 C C . MET A 1 195 ? 8.621 2.138 -20.966 1.00 97.19 195 MET A C 1
ATOM 1635 O O . MET A 1 195 ? 9.027 1.750 -19.870 1.00 97.19 195 MET A O 1
ATOM 1639 N N . LYS A 1 196 ? 9.087 3.258 -21.521 1.00 95.06 196 LYS A N 1
ATOM 1640 C CA . LYS A 1 196 ? 10.029 4.163 -20.852 1.00 95.06 196 LYS A CA 1
ATOM 1641 C C . LYS A 1 196 ? 9.792 5.615 -21.251 1.00 95.06 196 LYS A C 1
ATOM 1643 O O . LYS A 1 196 ? 9.448 5.894 -22.404 1.00 95.06 196 LYS A O 1
ATOM 1648 N N . GLY A 1 197 ? 10.010 6.541 -20.320 1.00 91.94 197 GLY A N 1
ATOM 1649 C CA . GLY A 1 197 ? 9.870 7.977 -20.525 1.00 91.94 197 GLY A CA 1
ATOM 1650 C C . GLY A 1 197 ? 8.487 8.330 -21.069 1.00 91.94 197 GLY A C 1
ATOM 1651 O O . GLY A 1 197 ? 7.462 7.978 -20.486 1.00 91.94 197 GLY A O 1
ATOM 1652 N N . LYS A 1 198 ? 8.450 8.980 -22.237 1.00 89.50 198 LYS A N 1
ATOM 1653 C CA . LYS A 1 198 ? 7.217 9.428 -22.906 1.00 89.50 198 LYS A CA 1
ATOM 1654 C C . LYS A 1 198 ? 6.421 8.328 -23.608 1.00 89.50 198 LYS A C 1
ATOM 1656 O O . LYS A 1 198 ? 6.053 8.462 -24.769 1.00 89.50 198 LYS A O 1
ATOM 1661 N N . GLY A 1 199 ? 6.226 7.199 -22.927 1.00 88.19 199 GLY A N 1
ATOM 1662 C CA . GLY A 1 199 ? 5.537 6.042 -23.500 1.00 88.19 199 GLY A CA 1
ATOM 1663 C C . GLY A 1 199 ? 6.275 5.469 -24.711 1.00 88.19 199 GLY A C 1
ATOM 1664 O O . GLY A 1 199 ? 5.651 4.992 -25.655 1.00 88.19 199 GLY A O 1
ATOM 1665 N N . ILE A 1 200 ? 7.608 5.513 -24.706 1.00 93.00 200 ILE A N 1
ATOM 1666 C CA . ILE A 1 200 ? 8.402 4.909 -25.773 1.00 93.00 200 ILE A CA 1
ATOM 1667 C C . ILE A 1 200 ? 8.484 3.413 -25.491 1.00 93.00 200 ILE A C 1
ATOM 1669 O O . ILE A 1 200 ? 9.014 3.001 -24.455 1.00 93.00 200 ILE A O 1
ATOM 1673 N N . ARG A 1 201 ? 7.972 2.603 -26.418 1.00 96.44 201 ARG A N 1
ATOM 1674 C CA . ARG A 1 201 ? 8.088 1.145 -26.355 1.00 96.44 201 ARG A CA 1
ATOM 1675 C C . ARG A 1 201 ? 9.550 0.730 -26.499 1.00 96.44 201 ARG A C 1
ATOM 1677 O O . ARG A 1 201 ? 10.238 1.182 -27.412 1.00 96.44 201 ARG A O 1
ATOM 1684 N N . GLN A 1 202 ? 10.003 -0.124 -25.594 1.00 96.81 202 GLN A N 1
ATOM 1685 C CA . GLN A 1 202 ? 11.344 -0.690 -25.607 1.00 96.81 202 GLN A CA 1
ATOM 1686 C C . GLN A 1 202 ? 11.379 -2.008 -26.396 1.00 96.81 202 GLN A C 1
ATOM 1688 O O . GLN A 1 202 ? 10.341 -2.633 -26.633 1.00 96.81 202 GLN A O 1
ATOM 1693 N N . SER A 1 203 ? 12.574 -2.407 -26.835 1.00 95.12 203 SER A N 1
ATOM 1694 C CA . SER A 1 203 ? 12.800 -3.719 -27.450 1.00 95.12 203 SER A CA 1
ATOM 1695 C C . SER A 1 203 ? 12.669 -4.842 -26.420 1.00 95.12 203 SER A C 1
ATOM 1697 O O . SER A 1 203 ? 12.845 -4.618 -25.225 1.00 95.12 203 SER A O 1
ATOM 1699 N N . GLU A 1 204 ? 12.423 -6.066 -26.886 1.00 92.88 204 GLU A N 1
ATOM 1700 C CA . GLU A 1 204 ? 12.335 -7.255 -26.022 1.00 92.88 204 GLU A CA 1
ATOM 1701 C C . GLU A 1 204 ? 13.650 -7.520 -25.262 1.00 92.88 204 GLU A C 1
ATOM 1703 O O . GLU A 1 204 ? 13.617 -7.881 -24.087 1.00 92.88 204 GLU A O 1
ATOM 1708 N N . ASP A 1 205 ? 14.796 -7.213 -25.886 1.00 93.56 205 ASP A N 1
ATOM 1709 C CA . ASP A 1 205 ? 16.145 -7.317 -25.302 1.00 93.56 205 ASP A CA 1
ATOM 1710 C C . ASP A 1 205 ? 16.590 -6.087 -24.489 1.00 93.56 205 ASP A C 1
ATOM 1712 O O . ASP A 1 205 ? 17.774 -5.940 -24.180 1.00 93.56 205 ASP A O 1
ATOM 1716 N N . TYR A 1 206 ? 15.683 -5.160 -24.160 1.00 95.94 206 TYR A N 1
ATOM 1717 C CA . TYR A 1 206 ? 16.035 -3.886 -23.520 1.00 95.94 206 TYR A CA 1
ATOM 1718 C C . TYR A 1 206 ? 16.946 -4.046 -22.294 1.00 95.94 206 TYR A C 1
ATOM 1720 O O . TYR A 1 206 ? 17.953 -3.346 -22.187 1.00 95.94 206 TYR A O 1
ATOM 1728 N N . TRP A 1 207 ? 16.620 -4.969 -21.386 1.00 96.00 207 TRP A N 1
ATOM 1729 C CA . TRP A 1 207 ? 17.391 -5.184 -20.159 1.00 96.00 207 TRP A CA 1
ATOM 1730 C C . TRP A 1 207 ? 18.768 -5.813 -20.411 1.00 96.00 207 TRP A C 1
ATOM 1732 O O . TRP A 1 207 ? 19.737 -5.432 -19.750 1.00 96.00 207 TRP A O 1
ATOM 1742 N N . ASN A 1 208 ? 18.889 -6.689 -21.414 1.00 94.75 208 ASN A N 1
ATOM 1743 C CA . ASN A 1 208 ? 20.177 -7.248 -21.838 1.00 94.75 208 ASN A CA 1
ATOM 1744 C C . ASN A 1 208 ? 21.077 -6.129 -22.377 1.00 94.75 208 ASN A C 1
ATOM 1746 O O . ASN A 1 208 ? 22.167 -5.893 -21.863 1.00 94.75 208 ASN A O 1
ATOM 1750 N N . LEU A 1 209 ? 20.558 -5.336 -23.320 1.00 94.81 209 LEU A N 1
ATOM 1751 C CA . LEU A 1 209 ? 21.275 -4.192 -23.891 1.00 94.81 209 LEU A CA 1
ATOM 1752 C C . LEU A 1 209 ? 21.623 -3.136 -22.833 1.00 94.81 209 LEU A C 1
ATOM 1754 O O . LEU A 1 209 ? 22.677 -2.504 -22.897 1.00 94.81 209 LEU A O 1
ATOM 1758 N N . TYR A 1 210 ? 20.741 -2.922 -21.855 1.00 94.56 210 TYR A N 1
ATOM 1759 C CA . TYR A 1 210 ? 20.976 -2.004 -20.746 1.00 94.56 210 TYR A CA 1
ATOM 1760 C C . TYR A 1 210 ? 22.145 -2.468 -19.867 1.00 94.56 210 TYR A C 1
ATOM 1762 O O . TYR A 1 210 ? 23.042 -1.668 -19.596 1.00 94.56 210 TYR A O 1
ATOM 1770 N N . THR A 1 211 ? 22.166 -3.729 -19.435 1.00 94.56 211 THR A N 1
ATOM 1771 C CA . THR A 1 211 ? 23.235 -4.239 -18.559 1.00 94.56 211 THR A CA 1
ATOM 1772 C C . THR A 1 211 ? 24.576 -4.316 -19.290 1.00 94.56 211 THR A C 1
ATOM 1774 O O . THR A 1 211 ? 25.590 -3.879 -18.742 1.00 94.56 211 THR A O 1
ATOM 1777 N N . GLU A 1 212 ? 24.581 -4.751 -20.554 1.00 94.12 212 GLU A N 1
ATOM 1778 C CA . GLU A 1 212 ? 25.768 -4.758 -21.418 1.00 94.12 212 GLU A CA 1
ATOM 1779 C C . GLU A 1 212 ? 26.355 -3.356 -21.593 1.00 94.12 212 GLU A C 1
ATOM 1781 O O . GLU A 1 212 ? 27.554 -3.157 -21.405 1.00 94.12 212 GLU A O 1
ATOM 1786 N N . LYS A 1 213 ? 25.509 -2.366 -21.907 1.00 93.69 213 LYS A N 1
ATOM 1787 C CA . LYS A 1 213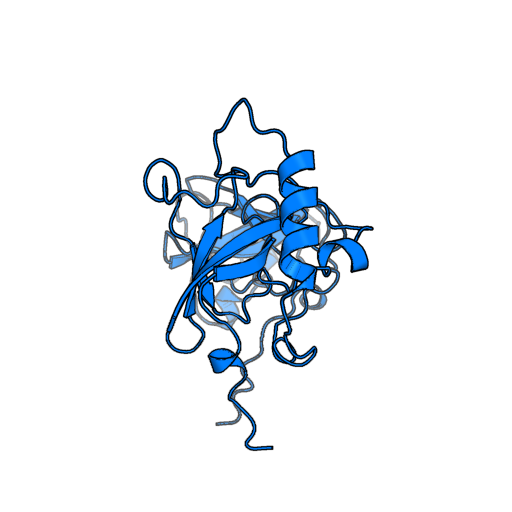 ? 25.939 -0.984 -22.151 1.00 93.69 213 LYS A CA 1
ATOM 1788 C C . LYS A 1 213 ? 26.487 -0.297 -20.902 1.00 93.69 213 LYS A C 1
ATOM 1790 O O . LYS A 1 213 ? 27.402 0.514 -21.012 1.00 93.69 213 LYS A O 1
ATOM 1795 N N . ASN A 1 214 ? 25.882 -0.542 -19.740 1.00 91.12 214 ASN A N 1
ATOM 1796 C CA . ASN A 1 214 ? 26.247 0.156 -18.505 1.00 91.12 214 ASN A CA 1
ATOM 1797 C C . ASN A 1 214 ? 27.303 -0.591 -17.680 1.00 91.12 214 ASN A C 1
ATOM 1799 O O . ASN A 1 214 ? 27.828 -0.008 -16.737 1.00 91.12 214 ASN A O 1
ATOM 1803 N N . HIS A 1 215 ? 27.613 -1.851 -18.011 1.00 88.94 215 HIS A N 1
ATOM 1804 C CA . HIS A 1 215 ? 28.495 -2.727 -17.228 1.00 88.94 215 HIS A CA 1
ATOM 1805 C C . HIS A 1 215 ? 28.102 -2.818 -15.740 1.00 88.94 215 HIS A C 1
ATOM 1807 O O . HIS A 1 215 ? 28.948 -3.009 -14.867 1.00 88.94 215 HIS A O 1
ATOM 1813 N N . ILE A 1 216 ? 26.808 -2.665 -15.451 1.00 88.38 216 ILE A N 1
ATOM 1814 C CA . ILE A 1 216 ? 26.222 -2.686 -14.110 1.00 88.38 216 ILE A CA 1
ATOM 1815 C C . ILE A 1 216 ? 25.048 -3.660 -14.143 1.00 88.38 216 ILE A C 1
ATOM 1817 O O . ILE A 1 216 ? 24.198 -3.585 -15.029 1.00 88.38 216 ILE A O 1
ATOM 1821 N N . ASN A 1 217 ? 25.001 -4.557 -13.159 1.00 85.69 217 ASN A N 1
ATOM 1822 C CA . ASN A 1 217 ? 23.844 -5.407 -12.910 1.00 85.69 217 ASN A CA 1
ATOM 1823 C C . ASN A 1 217 ? 23.111 -4.910 -11.660 1.00 85.69 217 ASN A C 1
ATOM 1825 O O . ASN A 1 217 ? 23.268 -5.456 -10.571 1.00 85.69 217 ASN A O 1
ATOM 1829 N N . ASP A 1 218 ? 22.362 -3.823 -11.826 1.00 94.81 218 ASP A N 1
ATOM 1830 C CA . ASP A 1 218 ? 21.493 -3.242 -10.803 1.00 94.81 218 ASP A CA 1
ATOM 1831 C C . ASP A 1 218 ? 20.047 -3.740 -10.933 1.00 94.81 218 ASP A C 1
ATOM 1833 O O . ASP A 1 218 ? 19.152 -3.184 -10.304 1.00 94.81 218 ASP A O 1
ATOM 1837 N N . LEU A 1 219 ? 19.789 -4.789 -11.720 1.00 96.88 219 LEU A N 1
ATOM 1838 C CA . LEU A 1 219 ? 18.461 -5.392 -11.800 1.00 96.88 219 LEU A CA 1
ATOM 1839 C C . LEU A 1 219 ? 18.099 -6.016 -10.447 1.00 96.88 219 LEU A C 1
ATOM 1841 O O . LEU A 1 219 ? 18.871 -6.786 -9.869 1.00 96.88 219 LEU A O 1
ATOM 1845 N N . ALA A 1 220 ? 16.912 -5.699 -9.936 1.00 96.25 220 ALA A N 1
ATOM 1846 C CA . ALA A 1 220 ? 16.395 -6.342 -8.743 1.00 96.25 220 ALA A CA 1
ATOM 1847 C C . ALA A 1 220 ? 16.242 -7.845 -9.007 1.00 96.25 220 ALA A C 1
ATOM 1849 O O . ALA A 1 220 ? 15.543 -8.259 -9.932 1.00 96.25 220 ALA A O 1
ATOM 1850 N N . SER A 1 221 ? 16.885 -8.670 -8.178 1.00 93.12 221 SER A N 1
ATOM 1851 C CA . SER A 1 221 ? 16.748 -10.126 -8.264 1.00 93.12 221 SER A CA 1
ATOM 1852 C C . SER A 1 221 ? 15.283 -10.531 -8.099 1.00 93.12 221 SER A C 1
ATOM 1854 O O . SER A 1 221 ? 14.606 -9.978 -7.235 1.00 93.12 221 SER A O 1
ATOM 1856 N N . GLU A 1 222 ? 14.824 -11.559 -8.819 1.00 90.62 222 GLU A N 1
ATOM 1857 C CA . GLU A 1 222 ? 13.497 -12.167 -8.615 1.00 90.62 222 GLU A CA 1
ATOM 1858 C C . GLU A 1 222 ? 13.234 -12.538 -7.156 1.00 90.62 222 GLU A C 1
ATOM 1860 O O . GLU A 1 222 ? 12.116 -12.416 -6.664 1.00 90.62 222 GLU A O 1
ATOM 1865 N N . ARG A 1 223 ? 14.288 -12.905 -6.416 1.00 90.88 223 ARG A N 1
ATOM 1866 C CA . ARG A 1 223 ? 14.186 -13.174 -4.983 1.00 90.88 223 ARG A CA 1
ATOM 1867 C C . ARG A 1 223 ? 13.718 -11.955 -4.199 1.00 90.88 223 ARG A C 1
ATOM 1869 O O . ARG A 1 223 ? 13.313 -12.131 -3.068 1.00 90.88 223 ARG A O 1
ATOM 1876 N N . CYS A 1 224 ? 13.796 -10.728 -4.692 1.00 91.62 224 CYS A N 1
ATOM 1877 C CA . CYS A 1 224 ? 13.280 -9.561 -3.972 1.00 91.62 224 CYS A CA 1
ATOM 1878 C C . CYS A 1 224 ? 11.749 -9.500 -3.980 1.00 91.62 224 CYS A C 1
ATOM 1880 O O . CYS A 1 224 ? 11.169 -8.890 -3.085 1.00 91.62 224 CYS A O 1
ATOM 1882 N N . PHE A 1 225 ? 11.113 -10.148 -4.954 1.00 90.62 225 PHE A N 1
ATOM 1883 C CA . PHE A 1 225 ? 9.681 -10.068 -5.181 1.00 90.62 225 PHE A CA 1
ATOM 1884 C C . PHE A 1 225 ? 8.970 -11.245 -4.521 1.00 90.62 225 PHE A C 1
ATOM 1886 O O . PHE A 1 225 ? 9.390 -12.396 -4.632 1.00 90.62 225 PHE A O 1
ATOM 1893 N N . ASN A 1 226 ? 7.850 -10.952 -3.870 1.00 81.75 226 ASN A N 1
ATOM 1894 C CA . ASN A 1 226 ? 6.906 -11.959 -3.406 1.00 81.75 226 ASN A CA 1
ATOM 1895 C C . ASN A 1 226 ? 5.678 -11.924 -4.321 1.00 81.75 226 ASN A C 1
ATOM 1897 O O . ASN A 1 226 ? 4.576 -11.599 -3.881 1.00 81.75 226 ASN A O 1
ATOM 1901 N N . LEU A 1 227 ? 5.885 -12.195 -5.613 1.00 73.38 227 LEU A N 1
ATOM 1902 C CA . LEU A 1 227 ? 4.773 -12.288 -6.552 1.00 73.38 227 LEU A CA 1
ATOM 1903 C C . LEU A 1 227 ? 3.865 -13.431 -6.107 1.00 73.38 227 LEU A C 1
ATOM 1905 O O . LEU A 1 227 ? 4.331 -14.551 -5.890 1.00 73.38 227 LEU A O 1
ATOM 1909 N N . ILE A 1 228 ? 2.568 -13.151 -5.984 1.00 63.50 228 ILE A N 1
ATOM 1910 C CA . ILE A 1 228 ? 1.568 -14.202 -5.835 1.00 63.50 228 ILE A CA 1
ATOM 1911 C C . ILE A 1 228 ? 1.576 -14.960 -7.161 1.00 63.50 228 ILE A C 1
ATOM 1913 O O . ILE A 1 228 ? 0.940 -14.552 -8.132 1.00 63.50 228 ILE A O 1
ATOM 1917 N N . THR A 1 229 ? 2.336 -16.051 -7.230 1.00 49.97 229 THR A N 1
ATOM 1918 C CA . THR A 1 229 ? 2.178 -17.018 -8.302 1.00 49.97 229 THR A CA 1
ATOM 1919 C C . THR A 1 229 ? 0.790 -17.610 -8.124 1.00 49.97 229 THR A C 1
ATOM 1921 O O . THR A 1 229 ? 0.544 -18.443 -7.250 1.00 49.97 229 THR A O 1
ATOM 1924 N N . LEU A 1 230 ? -0.160 -17.148 -8.938 1.00 39.97 230 LEU A N 1
ATOM 1925 C CA . LEU A 1 230 ? -1.345 -17.938 -9.220 1.00 39.97 230 LEU A CA 1
ATOM 1926 C C . LEU A 1 230 ? -0.808 -19.219 -9.849 1.00 39.97 230 LEU A C 1
ATOM 1928 O O . LEU A 1 230 ? -0.497 -19.237 -11.037 1.00 39.97 230 LEU A O 1
ATOM 1932 N N . ASN A 1 231 ? -0.597 -20.254 -9.034 1.00 32.38 231 ASN A N 1
ATOM 1933 C CA . ASN A 1 231 ? -0.298 -21.579 -9.540 1.00 32.38 231 ASN A CA 1
ATOM 1934 C C . ASN A 1 231 ? -1.416 -21.901 -10.527 1.00 32.38 231 ASN A C 1
ATOM 1936 O O . ASN A 1 231 ? -2.561 -22.120 -10.132 1.00 32.38 231 ASN A O 1
ATOM 1940 N N . SER A 1 232 ? -1.078 -21.885 -11.810 1.00 33.50 232 SER A N 1
ATOM 1941 C CA . SER A 1 232 ? -1.897 -22.345 -12.917 1.00 33.50 232 SER A CA 1
ATOM 1942 C C . SER A 1 232 ? -1.987 -23.869 -12.865 1.00 33.50 232 SER A C 1
ATOM 1944 O O . SER A 1 232 ? -1.593 -24.568 -13.786 1.00 33.50 232 SER A O 1
ATOM 1946 N N . ASN A 1 233 ? -2.507 -24.390 -11.756 1.00 31.39 233 ASN A N 1
ATOM 1947 C CA . ASN A 1 233 ? -3.051 -25.734 -11.687 1.00 31.39 233 ASN A CA 1
ATOM 1948 C C . ASN A 1 233 ? -4.565 -25.594 -11.855 1.00 31.39 233 ASN A C 1
ATOM 1950 O O . ASN A 1 233 ? -5.323 -25.682 -10.888 1.00 31.39 233 ASN A O 1
ATOM 1954 N N . GLY A 1 234 ? -4.958 -25.274 -13.088 1.00 33.47 234 GLY A N 1
ATOM 1955 C CA . GLY A 1 234 ? -6.290 -25.534 -13.624 1.00 33.47 234 GLY A CA 1
ATOM 1956 C C . GLY A 1 234 ? -6.228 -26.769 -14.504 1.00 33.47 234 GLY A C 1
ATOM 1957 O O . GLY A 1 234 ? -5.216 -26.898 -15.230 1.00 33.47 234 GLY A O 1
#

Solvent-accessible surface area (backbone atoms only — not comparable to full-atom values): 13820 Å² total; per-residue (Å²): 131,84,81,71,56,61,53,77,68,60,45,66,71,42,69,31,30,34,40,27,87,93,44,66,48,29,28,35,52,26,30,28,70,41,62,61,94,35,40,31,35,35,39,74,66,79,65,85,66,92,68,81,74,75,76,82,82,64,74,83,40,76,45,51,62,51,40,73,47,50,37,60,78,61,50,50,72,78,42,52,93,67,28,43,81,43,84,48,86,87,59,90,73,94,82,67,67,62,65,62,39,51,55,48,52,62,58,60,48,71,76,61,83,75,68,87,68,60,56,69,85,34,60,79,90,49,75,48,70,80,54,68,64,23,28,29,28,29,54,38,83,91,78,74,43,35,25,42,26,28,34,39,60,71,78,53,66,46,37,30,31,38,35,39,39,42,79,80,56,54,67,50,76,41,45,38,61,43,91,43,64,41,43,65,65,48,40,52,78,70,74,43,68,41,23,37,41,81,69,41,75,57,61,85,58,44,67,60,55,49,33,67,74,66,75,46,87,47,62,44,55,64,86,39,52,53,74,83,73,77,74,83,83,121

Nearest PDB structures (foldseek):
  4fl6-assembly1_B  TM=5.319E-01  e=3.511E-12  Homo sapiens
  4l59-assembly1_A-2  TM=5.229E-01  e=2.312E-12  Homo sapiens
  4fl6-assembly1_A  TM=5.306E-01  e=7.623E-12  Homo sapiens
  1wjr-assembly1_A  TM=7.856E-01  e=1.615E-07  Homo sapiens
  3p8h-assembly3_C  TM=5.027E-01  e=7.531E-10  Homo sapiens

Sequence (234 aa):
NIGLNPVEQLKCGMLLELQDIDRPWTVWFVRIINNRGGRLHLQYVINTTDEEDANLFSSDIHIFYLDWRVHFIGWTSNNSSVYFYDIPTCIKLTSINKQTIIDMCLIQSKKQFLPLNLFKDQEEIRQHRFTEGMKLEVFDTKTQNIYVGKIGHIHNEYYFDIIIDNENQYSFIAHATHPYILPAHWATEHRFALMKGKGIRQSEDYWNLYTEKNHINDLASERCFNLITLNSNG

Secondary structure (DSSP, 8-state):
-----HHHH--TT-EEEEE-SS-TTEEEEEEEEEEETTEEEEEE--SS--S--TTSS---EEEETTSTTEE-TTHHHHTTTT-EE---TT---S---HHHHHHHHHHHHTT----GGGGTTSPP-PPP---TT-EEEEEETTTTEEEEEEEEEE-SSS-EEEEE-BTT--EEEE-TT-TTEE-TTHHHHTTPPEEEBTTEEPPTTHHHHHHHHHT---BPPGGG----------

Foldseek 3Di:
DPDDQLQVLQDFQAKWWFAAFQGRQEIFIWTFHDGDPQFTFIWGDQDLDPDCCVPDQTPTDTDGCLEQGIGHPCPCVVVVVRHDYDDHPSGPDDDTPRVVSVVSNNVVNVPRDHDPCSNVVHDDQDFFDDDFFAWWWFQDPVVRAIEIWTWHADPDRFKTKIFGQEQVRDIGIDGQARQGTGFPLPCLVVVGFYAGYHRDTDDSCRVVCVCVVVVDNSTDDPVRHPYPPPPPPD

Mean predicted aligned error: 6.62 Å